Protein AF-A0A6C0ICI5-F1 (afdb_monomer)

pLDDT: mean 89.35, std 9.89, range [52.47, 98.38]

Solvent-accessible surface area (backbone atoms only — not comparable to full-atom values): 10434 Å² total; per-residue (Å²): 133,84,50,74,66,56,52,50,52,48,50,50,50,51,51,58,61,69,74,46,84,87,64,97,64,89,47,74,66,57,55,50,53,48,20,52,55,45,42,75,76,43,53,61,66,62,54,46,55,73,20,43,41,67,40,87,97,54,43,36,34,40,34,37,44,63,58,42,71,69,45,68,45,82,91,44,43,66,60,50,48,50,53,51,52,52,52,52,50,52,35,30,74,74,60,63,32,34,33,41,36,35,37,34,53,90,53,46,70,70,49,49,66,74,44,40,63,58,56,49,53,51,50,52,44,29,72,76,76,34,51,63,61,52,72,30,48,68,38,34,41,35,25,25,49,44,95,60,46,68,59,50,48,62,64,53,51,80,69,65,62,69,78,55,63,89,33,64,47,81,30,45,67,81,55,25,61,65,55,48,25,69,68,74,75,97

Structure (mmCIF, N/CA/C/O backbone):
data_AF-A0A6C0ICI5-F1
#
_entry.id   AF-A0A6C0ICI5-F1
#
loop_
_atom_site.group_PDB
_atom_site.id
_atom_site.type_symbol
_atom_site.label_atom_id
_atom_site.label_alt_id
_atom_site.label_comp_id
_atom_site.label_asym_id
_atom_site.label_entity_id
_atom_site.label_seq_id
_atom_site.pdbx_PDB_ins_code
_atom_site.Cartn_x
_atom_site.Cartn_y
_atom_site.Cartn_z
_atom_site.occupancy
_atom_site.B_iso_or_equiv
_atom_site.auth_seq_id
_atom_site.auth_comp_id
_atom_site.auth_asym_id
_atom_site.auth_atom_id
_atom_site.pdbx_PDB_model_num
ATOM 1 N N . MET A 1 1 ? 9.461 -12.452 6.774 1.00 53.53 1 MET A N 1
ATOM 2 C CA . MET A 1 1 ? 9.516 -13.726 6.028 1.00 53.53 1 MET A CA 1
ATOM 3 C C . MET A 1 1 ? 9.096 -13.440 4.602 1.00 53.53 1 MET A C 1
ATOM 5 O O . MET A 1 1 ? 8.298 -12.530 4.429 1.00 53.53 1 MET A O 1
ATOM 9 N N . ILE A 1 2 ? 9.672 -14.136 3.622 1.00 61.03 2 ILE A N 1
ATOM 10 C CA . ILE A 1 2 ? 9.255 -14.028 2.218 1.00 61.03 2 ILE A CA 1
ATOM 11 C C . ILE A 1 2 ? 8.047 -14.953 2.046 1.00 61.03 2 ILE A C 1
ATOM 13 O O . ILE A 1 2 ? 8.092 -16.093 2.505 1.00 61.03 2 ILE A O 1
ATOM 17 N N . THR A 1 3 ? 6.954 -14.465 1.465 1.00 78.75 3 THR A N 1
ATOM 18 C CA . THR A 1 3 ? 5.772 -15.302 1.200 1.00 78.75 3 THR A CA 1
ATOM 19 C C . THR A 1 3 ? 6.016 -16.230 -0.002 1.00 78.75 3 THR A C 1
ATOM 21 O O . THR A 1 3 ? 6.814 -15.885 -0.877 1.00 78.75 3 THR A O 1
ATOM 24 N N . PRO A 1 4 ? 5.309 -17.373 -0.127 1.00 85.25 4 PRO A N 1
ATOM 25 C CA . PRO A 1 4 ? 5.418 -18.234 -1.313 1.00 85.25 4 PRO A CA 1
ATOM 26 C C . PRO A 1 4 ? 5.199 -17.477 -2.633 1.00 85.25 4 PRO A C 1
ATOM 28 O O . PRO A 1 4 ? 5.885 -17.731 -3.622 1.00 85.25 4 PRO A O 1
ATOM 31 N N . LEU A 1 5 ? 4.296 -16.491 -2.626 1.00 88.56 5 LEU A N 1
ATOM 32 C CA . LEU A 1 5 ? 4.031 -15.629 -3.775 1.00 88.56 5 LEU A CA 1
ATOM 33 C C . LEU A 1 5 ? 5.214 -14.700 -4.091 1.00 88.56 5 LEU A C 1
ATOM 35 O O . LEU A 1 5 ? 5.576 -14.526 -5.252 1.00 88.56 5 LEU A O 1
ATOM 39 N N . GLU A 1 6 ? 5.855 -14.113 -3.079 1.00 86.00 6 GLU A N 1
ATOM 40 C CA . GLU A 1 6 ? 7.058 -13.300 -3.285 1.00 86.00 6 GLU A CA 1
ATOM 41 C C . GLU A 1 6 ? 8.234 -14.127 -3.829 1.00 86.00 6 GLU A C 1
ATOM 43 O O . GLU A 1 6 ? 9.010 -13.625 -4.651 1.00 86.00 6 GLU A O 1
ATOM 48 N N . GLU A 1 7 ? 8.370 -15.389 -3.411 1.00 88.69 7 GLU A N 1
ATOM 49 C CA . GLU A 1 7 ? 9.360 -16.315 -3.971 1.00 88.69 7 GLU A CA 1
ATOM 50 C C . GLU A 1 7 ? 9.071 -16.627 -5.442 1.00 88.69 7 GLU A C 1
ATOM 52 O O . GLU A 1 7 ? 9.985 -16.611 -6.270 1.00 88.69 7 GLU A O 1
ATOM 57 N N . GLU A 1 8 ? 7.808 -16.881 -5.784 1.00 93.19 8 GLU A N 1
ATOM 58 C CA . GLU A 1 8 ? 7.373 -17.143 -7.156 1.00 93.19 8 GLU A CA 1
ATOM 59 C C . GLU A 1 8 ? 7.635 -15.940 -8.070 1.00 93.19 8 GLU A C 1
ATOM 61 O O . GLU A 1 8 ? 8.287 -16.077 -9.108 1.00 93.19 8 GLU A O 1
ATOM 66 N N . ILE A 1 9 ? 7.244 -14.736 -7.641 1.00 92.38 9 ILE A N 1
ATOM 67 C CA . ILE A 1 9 ? 7.524 -13.494 -8.373 1.00 92.38 9 ILE A CA 1
ATOM 68 C C . ILE A 1 9 ? 9.033 -13.299 -8.555 1.00 92.38 9 ILE A C 1
ATOM 70 O O . ILE A 1 9 ? 9.491 -12.902 -9.627 1.00 92.38 9 ILE A O 1
ATOM 74 N N . THR A 1 10 ? 9.830 -13.600 -7.528 1.00 91.00 10 THR A N 1
ATOM 75 C CA . THR A 1 10 ? 11.292 -13.494 -7.612 1.00 91.00 10 THR A CA 1
ATOM 76 C C . THR A 1 10 ? 11.857 -14.443 -8.669 1.00 91.00 10 THR A C 1
ATOM 78 O O . THR A 1 10 ? 12.688 -14.018 -9.475 1.00 91.00 10 THR A O 1
ATOM 81 N N . LYS A 1 11 ? 11.374 -15.691 -8.733 1.00 92.69 11 LYS A N 1
ATOM 82 C CA . LYS A 1 11 ? 11.771 -16.664 -9.766 1.00 92.69 11 LYS A CA 1
ATOM 83 C C . LYS A 1 11 ? 11.411 -16.174 -11.170 1.00 92.69 11 LYS A C 1
ATOM 85 O O . LYS A 1 11 ? 12.283 -16.163 -12.035 1.00 92.69 11 LYS A O 1
ATOM 90 N N . ILE A 1 12 ? 10.187 -15.681 -11.371 1.00 93.00 12 ILE A N 1
ATOM 91 C CA . ILE A 1 12 ? 9.720 -15.140 -12.661 1.00 93.00 12 ILE A CA 1
ATOM 92 C C . ILE A 1 12 ? 10.583 -13.953 -13.111 1.00 93.00 12 ILE A C 1
ATOM 94 O O . ILE A 1 12 ? 10.962 -13.838 -14.277 1.00 93.00 12 ILE A O 1
ATOM 98 N N . LYS A 1 13 ? 10.951 -13.065 -12.183 1.00 90.50 13 LYS A N 1
ATOM 99 C CA . LYS A 1 13 ? 11.825 -11.924 -12.485 1.00 90.50 13 LYS A CA 1
ATOM 100 C C . LYS A 1 13 ? 13.227 -12.383 -12.878 1.00 90.50 13 LYS A C 1
ATOM 102 O O . LYS A 1 13 ? 13.790 -11.850 -13.830 1.00 90.50 13 LYS A O 1
ATOM 107 N N . ILE A 1 14 ? 13.792 -13.366 -12.174 1.00 90.44 14 ILE A N 1
ATOM 108 C CA . ILE A 1 14 ? 15.094 -13.955 -12.525 1.00 90.44 14 ILE A CA 1
ATOM 109 C C . ILE A 1 14 ? 15.040 -14.581 -13.925 1.00 90.44 14 ILE A C 1
ATOM 111 O O . ILE A 1 14 ? 15.949 -14.346 -14.721 1.00 90.44 14 ILE A O 1
ATOM 115 N N . GLU A 1 15 ? 13.974 -15.309 -14.257 1.00 91.75 15 GLU A N 1
ATOM 116 C CA . GLU A 1 15 ? 13.758 -15.864 -15.599 1.00 91.75 15 GLU A CA 1
ATOM 117 C C . GLU A 1 15 ? 13.777 -14.753 -16.663 1.00 91.75 15 GLU A C 1
ATOM 119 O O . GLU A 1 15 ? 14.579 -14.809 -17.594 1.00 91.75 15 GLU A O 1
ATOM 124 N N . PHE A 1 16 ? 13.006 -13.678 -16.463 1.00 90.81 16 PHE A N 1
ATOM 125 C CA . PHE A 1 16 ? 12.952 -12.542 -17.390 1.00 90.81 16 PHE A CA 1
ATOM 126 C C . PHE A 1 16 ? 14.320 -11.878 -17.622 1.00 90.81 16 PHE A C 1
ATOM 128 O O . PHE A 1 16 ? 14.695 -11.571 -18.756 1.00 90.81 16 PHE A O 1
ATOM 135 N N . TYR A 1 17 ? 15.086 -11.629 -16.554 1.00 86.00 17 TYR A N 1
ATOM 136 C CA . TYR A 1 17 ? 16.381 -10.954 -16.681 1.00 86.00 17 TYR A CA 1
ATOM 137 C C . TYR A 1 17 ? 17.485 -11.868 -17.224 1.00 86.00 17 TYR A C 1
ATOM 139 O O . TYR A 1 17 ? 18.417 -11.367 -17.853 1.00 86.00 17 TYR A O 1
ATOM 147 N N . THR A 1 18 ? 17.399 -13.185 -17.014 1.00 87.12 18 THR A N 1
ATOM 148 C CA . THR A 1 18 ? 18.378 -14.142 -17.557 1.00 87.12 18 THR A CA 1
ATOM 149 C C . THR A 1 18 ? 18.130 -14.459 -19.033 1.00 87.12 18 THR A C 1
ATOM 151 O O . THR A 1 18 ? 19.091 -14.717 -19.758 1.00 87.12 18 THR A O 1
ATOM 154 N N . SER A 1 19 ? 16.886 -14.358 -19.518 1.00 83.44 19 SER A N 1
ATOM 155 C CA . SER A 1 19 ? 16.540 -14.573 -20.930 1.00 83.44 19 SER A CA 1
ATOM 156 C C . SER A 1 19 ? 16.853 -13.383 -21.854 1.00 83.44 19 SER A C 1
ATOM 158 O O . SER A 1 19 ? 16.779 -13.515 -23.074 1.00 83.44 19 SER A O 1
ATOM 160 N N . GLN A 1 20 ? 17.199 -12.211 -21.308 1.00 77.38 20 GLN A N 1
ATOM 161 C CA . GLN A 1 20 ? 17.496 -10.991 -22.072 1.00 77.38 20 GLN A CA 1
ATOM 162 C C . GLN A 1 20 ? 19.021 -10.828 -22.274 1.00 77.38 20 GLN A C 1
ATOM 164 O O . GLN A 1 20 ? 19.758 -10.656 -21.299 1.00 77.38 20 GLN A O 1
ATOM 169 N N . PRO A 1 21 ? 19.549 -10.835 -23.516 1.00 57.31 21 PRO A N 1
ATOM 170 C CA . PRO A 1 21 ? 20.989 -10.759 -23.753 1.00 57.31 21 PRO A CA 1
ATOM 171 C C . PRO A 1 21 ? 21.581 -9.418 -23.277 1.00 57.31 21 PRO A C 1
ATOM 173 O O . PRO A 1 21 ? 21.264 -8.352 -23.802 1.00 57.31 21 PRO A O 1
ATOM 176 N N . LYS A 1 22 ? 22.462 -9.503 -22.268 1.00 56.22 22 LYS A N 1
ATOM 177 C CA . LYS A 1 22 ? 23.450 -8.504 -21.802 1.00 56.22 22 LYS A CA 1
ATOM 178 C C . LYS A 1 22 ? 23.065 -7.028 -22.021 1.00 56.22 22 LYS A C 1
ATOM 180 O O . LYS A 1 22 ? 23.688 -6.321 -22.812 1.00 56.22 22 LYS A O 1
ATOM 185 N N . LYS A 1 23 ? 22.132 -6.504 -21.225 1.00 55.97 23 LYS A N 1
ATOM 186 C CA . LYS A 1 23 ? 22.046 -5.057 -20.952 1.00 55.97 23 LYS A CA 1
ATOM 187 C C . LYS A 1 23 ? 22.275 -4.834 -19.459 1.00 55.97 23 LYS A C 1
ATOM 189 O O . LYS A 1 23 ? 21.351 -4.940 -18.667 1.00 55.97 23 LYS A O 1
ATOM 194 N N . MET A 1 24 ? 23.525 -4.535 -19.089 1.00 54.84 24 MET A N 1
ATOM 195 C CA . MET A 1 24 ? 23.985 -4.309 -17.703 1.00 54.84 24 MET A CA 1
ATOM 196 C C . MET A 1 24 ? 23.306 -3.122 -16.987 1.00 54.84 24 MET A C 1
ATOM 198 O O . MET A 1 24 ? 23.502 -2.935 -15.792 1.00 54.84 24 MET A O 1
ATOM 202 N N . PHE A 1 25 ? 22.479 -2.343 -17.688 1.00 59.44 25 PHE A N 1
ATOM 203 C CA . PHE A 1 25 ? 21.705 -1.245 -17.120 1.00 59.44 25 PHE A CA 1
ATOM 204 C C . PHE A 1 25 ? 20.216 -1.528 -17.293 1.00 59.44 25 PHE A C 1
ATOM 206 O O . PHE A 1 25 ? 19.720 -1.485 -18.419 1.00 59.44 25 PHE A O 1
ATOM 213 N N . ILE A 1 26 ? 19.515 -1.785 -16.182 1.00 62.94 26 ILE A N 1
ATOM 214 C CA . ILE A 1 26 ? 18.057 -1.944 -16.161 1.00 62.94 26 ILE A CA 1
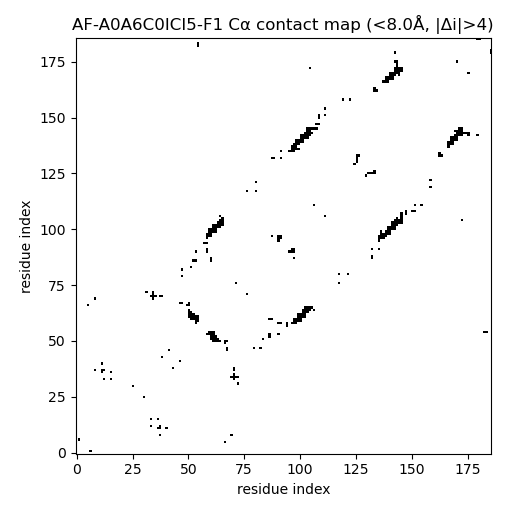ATOM 215 C C . ILE A 1 26 ? 17.423 -0.606 -16.558 1.00 62.94 26 ILE A C 1
ATOM 217 O O . ILE A 1 26 ? 17.317 0.319 -15.747 1.00 62.94 26 ILE A O 1
ATOM 221 N N . LYS A 1 27 ? 17.007 -0.493 -17.819 1.00 73.25 27 LYS A N 1
ATOM 222 C CA . LYS A 1 27 ? 16.289 0.674 -18.341 1.00 73.25 27 LYS A CA 1
ATOM 223 C C . LYS A 1 27 ? 14.860 0.693 -17.797 1.00 73.25 27 LYS A C 1
ATOM 225 O O . LYS A 1 27 ? 14.300 -0.351 -17.473 1.00 73.25 27 LYS A O 1
ATOM 230 N N . LYS A 1 28 ? 14.240 1.878 -17.739 1.00 73.75 28 LYS A N 1
ATOM 231 C CA . LYS A 1 28 ? 12.834 2.045 -17.321 1.00 73.75 28 LYS A CA 1
ATOM 232 C C . LYS A 1 28 ? 11.892 1.085 -18.070 1.00 73.75 28 LYS A C 1
ATOM 234 O O . LYS A 1 28 ? 11.121 0.393 -17.418 1.00 73.75 28 LYS A O 1
ATOM 239 N N . ALA A 1 29 ? 12.060 0.961 -19.388 1.00 78.88 29 ALA A N 1
ATOM 240 C CA . ALA A 1 29 ? 11.294 0.039 -20.231 1.00 78.88 29 ALA A CA 1
ATOM 241 C C . ALA A 1 29 ? 11.406 -1.431 -19.785 1.00 78.88 29 ALA A C 1
ATOM 243 O O . ALA A 1 29 ? 10.403 -2.122 -19.702 1.00 78.88 29 ALA A O 1
ATOM 244 N N . GLN A 1 30 ? 12.595 -1.894 -19.379 1.00 81.06 30 GLN A N 1
ATOM 245 C CA . GLN A 1 30 ? 12.777 -3.276 -18.911 1.00 81.06 30 GLN A CA 1
ATOM 246 C C . GLN A 1 30 ? 12.047 -3.549 -17.592 1.00 81.06 30 GLN A C 1
ATOM 248 O O . GLN A 1 30 ? 11.671 -4.684 -17.327 1.00 81.06 30 GLN A O 1
ATOM 253 N N . LYS A 1 31 ? 11.846 -2.526 -16.751 1.00 80.94 31 LYS A N 1
ATOM 254 C CA . LYS A 1 31 ? 11.049 -2.673 -15.525 1.00 80.94 31 LYS A CA 1
ATOM 255 C C . LYS A 1 31 ? 9.565 -2.807 -15.847 1.00 80.94 31 LYS A C 1
ATOM 257 O O . LYS A 1 31 ? 8.899 -3.608 -15.208 1.00 80.94 31 LYS A O 1
ATOM 262 N N . GLU A 1 32 ? 9.077 -2.042 -16.821 1.00 84.06 32 GLU A N 1
ATOM 263 C CA . GLU A 1 32 ? 7.696 -2.141 -17.304 1.00 84.06 32 GLU A CA 1
ATOM 264 C C . GLU A 1 32 ? 7.456 -3.501 -17.973 1.00 84.06 32 GLU A C 1
ATOM 266 O O . GLU A 1 32 ? 6.550 -4.216 -17.568 1.00 84.06 32 GLU A O 1
ATOM 271 N N . GLU A 1 33 ? 8.335 -3.932 -18.881 1.00 88.44 33 GLU A N 1
ATOM 272 C CA . GLU A 1 33 ? 8.275 -5.264 -19.503 1.00 88.44 33 GLU A CA 1
ATOM 273 C C . GLU A 1 33 ? 8.326 -6.400 -18.470 1.00 88.44 33 GLU A C 1
ATOM 275 O O . GLU A 1 33 ? 7.602 -7.384 -18.589 1.00 88.44 33 GLU A O 1
ATOM 280 N N . CYS A 1 34 ? 9.153 -6.265 -17.429 1.00 89.06 34 CYS A N 1
ATOM 281 C CA . CYS A 1 34 ? 9.232 -7.248 -16.352 1.00 89.06 34 CYS A CA 1
ATOM 282 C C . CYS A 1 34 ? 7.927 -7.319 -15.542 1.00 89.06 34 CYS A C 1
ATOM 284 O O . CYS A 1 34 ? 7.478 -8.414 -15.212 1.00 89.06 34 CYS A O 1
ATOM 286 N N . SER A 1 35 ? 7.302 -6.174 -15.250 1.00 88.31 35 SER A N 1
ATOM 287 C CA . SER A 1 35 ? 5.976 -6.118 -14.623 1.00 88.31 35 SER A CA 1
ATOM 288 C C . SER A 1 35 ? 4.922 -6.840 -15.464 1.00 88.31 35 SER A C 1
ATOM 290 O O . SER A 1 35 ? 4.182 -7.664 -14.932 1.00 88.31 35 SER A O 1
ATOM 292 N N . GLU A 1 36 ? 4.894 -6.584 -16.776 1.00 90.62 36 GLU A N 1
ATOM 293 C CA . GLU A 1 36 ? 3.988 -7.277 -17.701 1.00 90.62 36 GLU A CA 1
ATOM 294 C C . GLU A 1 36 ? 4.244 -8.787 -17.715 1.00 90.62 36 GLU A C 1
ATOM 296 O O . GLU A 1 36 ? 3.311 -9.585 -17.647 1.00 90.62 36 GLU A O 1
ATOM 301 N N . TYR A 1 37 ? 5.515 -9.194 -17.727 1.00 92.19 37 TYR A N 1
ATOM 302 C CA . TYR A 1 37 ? 5.902 -10.601 -17.699 1.00 92.19 37 TYR A CA 1
ATOM 303 C C . TYR A 1 37 ? 5.441 -11.313 -16.417 1.00 92.19 37 TYR A C 1
ATOM 305 O O . TYR A 1 37 ? 4.968 -12.446 -16.477 1.00 92.19 37 TYR A O 1
ATOM 313 N N . VAL A 1 38 ? 5.515 -10.642 -15.260 1.00 93.69 38 VAL A N 1
ATOM 314 C CA . VAL A 1 38 ? 4.972 -11.169 -13.996 1.00 93.69 38 VAL A CA 1
ATOM 315 C C . VAL A 1 38 ? 3.456 -11.338 -14.080 1.00 93.69 38 VAL A C 1
ATOM 317 O O . VAL A 1 38 ? 2.950 -12.400 -13.729 1.00 93.69 38 VAL A O 1
ATOM 320 N N . ILE A 1 39 ? 2.735 -10.336 -14.588 1.00 92.25 39 ILE A N 1
ATOM 321 C CA . ILE A 1 39 ? 1.263 -10.348 -14.650 1.00 92.25 39 ILE A CA 1
ATOM 322 C C . ILE A 1 39 ? 0.723 -11.372 -15.664 1.00 92.25 39 ILE A C 1
ATOM 324 O O . ILE A 1 39 ? -0.368 -11.913 -15.493 1.00 92.25 39 ILE A O 1
ATOM 328 N N . GLN A 1 40 ? 1.498 -11.704 -16.699 1.00 91.75 40 GLN A N 1
ATOM 329 C CA . GLN A 1 40 ? 1.175 -12.797 -17.624 1.00 91.75 40 GLN A CA 1
ATOM 330 C C . GLN A 1 40 ? 1.282 -14.187 -16.979 1.00 91.75 40 GLN A C 1
ATOM 332 O O . GLN A 1 40 ? 0.659 -15.133 -17.459 1.00 91.75 40 GLN A O 1
ATOM 337 N N . LYS A 1 41 ? 2.091 -14.330 -15.924 1.00 94.94 41 LYS A N 1
ATOM 338 C CA . LYS A 1 41 ? 2.321 -15.600 -15.219 1.00 94.94 41 LYS A CA 1
ATOM 339 C C . LYS A 1 41 ? 1.442 -15.739 -13.979 1.00 94.94 41 LYS A C 1
ATOM 341 O O . LYS A 1 41 ? 0.975 -16.835 -13.692 1.00 94.94 41 LYS A O 1
ATOM 346 N N . ILE A 1 42 ? 1.202 -14.634 -13.278 1.00 94.94 42 ILE A N 1
ATOM 347 C CA . ILE A 1 42 ? 0.360 -14.558 -12.086 1.00 94.94 42 ILE A CA 1
ATOM 348 C C . ILE A 1 42 ? -0.692 -13.488 -12.341 1.00 94.94 42 ILE A C 1
ATOM 350 O O . ILE A 1 42 ? -0.350 -12.331 -12.577 1.00 94.94 42 ILE A O 1
ATOM 354 N N . SER A 1 43 ? -1.971 -13.861 -12.274 1.00 93.81 43 SER A N 1
ATOM 355 C CA . SER A 1 43 ? -3.052 -12.918 -12.565 1.00 93.81 43 SER A CA 1
ATOM 356 C C . SER A 1 43 ? -2.957 -11.659 -11.693 1.00 93.81 43 SER A C 1
ATOM 358 O O . SER A 1 43 ? -2.653 -11.725 -10.498 1.00 93.81 43 SER A O 1
ATOM 360 N N . LEU A 1 44 ? -3.260 -10.499 -12.284 1.00 94.69 44 LEU A N 1
ATOM 361 C CA . LEU A 1 44 ? -3.270 -9.230 -11.555 1.00 94.69 44 LEU A CA 1
ATOM 362 C C . LEU A 1 44 ? -4.192 -9.289 -10.331 1.00 94.69 44 LEU A C 1
ATOM 364 O O . LEU A 1 44 ? -3.850 -8.748 -9.288 1.00 94.69 44 LEU A O 1
ATOM 368 N N . GLU A 1 45 ? -5.335 -9.965 -10.437 1.00 95.00 45 GLU A N 1
ATOM 369 C CA . GLU A 1 45 ? -6.281 -10.107 -9.331 1.00 95.00 45 GLU A CA 1
ATOM 370 C C . GLU A 1 45 ? -5.680 -10.872 -8.148 1.00 95.00 45 GLU A C 1
ATOM 372 O O . GLU A 1 45 ? -5.751 -10.391 -7.019 1.00 95.00 45 GLU A O 1
ATOM 377 N N . GLN A 1 46 ? -4.988 -11.986 -8.402 1.00 94.94 46 GLN A N 1
ATOM 378 C CA . GLN A 1 46 ? -4.260 -12.707 -7.358 1.00 94.94 46 GLN A CA 1
ATOM 379 C C . GLN A 1 46 ? -3.192 -11.815 -6.709 1.00 94.94 46 GLN A C 1
ATOM 381 O O . GLN A 1 46 ? -3.076 -11.784 -5.485 1.00 94.94 46 GLN A O 1
ATOM 386 N N . LEU A 1 47 ? -2.436 -11.049 -7.500 1.00 96.38 47 LEU A N 1
ATOM 387 C CA . LEU A 1 47 ? -1.422 -10.128 -6.976 1.00 96.38 47 LEU A CA 1
ATOM 388 C C . LEU A 1 47 ? -2.045 -9.032 -6.098 1.00 96.38 47 LEU A C 1
ATOM 390 O O . LEU A 1 47 ? -1.541 -8.758 -5.008 1.00 96.38 47 LEU A O 1
ATOM 394 N N . LEU A 1 48 ? -3.158 -8.437 -6.536 1.00 96.69 48 LEU A N 1
ATOM 395 C CA . LEU A 1 48 ? -3.888 -7.407 -5.794 1.00 96.69 48 LEU A CA 1
ATOM 396 C C . LEU A 1 48 ? -4.458 -7.948 -4.478 1.00 96.69 48 LEU A C 1
ATOM 398 O O . LEU A 1 48 ? -4.241 -7.331 -3.438 1.00 96.69 48 LEU A O 1
ATOM 402 N N . GLN A 1 49 ? -5.105 -9.116 -4.507 1.00 95.44 49 GLN A N 1
ATOM 403 C CA . GLN A 1 49 ? -5.689 -9.759 -3.325 1.00 95.44 49 GLN A CA 1
ATOM 404 C C . GLN A 1 49 ? -4.639 -10.161 -2.282 1.00 95.44 49 GLN A C 1
ATOM 406 O O . GLN A 1 49 ? -4.933 -10.163 -1.095 1.00 95.44 49 GLN A O 1
ATOM 411 N N . ASN A 1 50 ? -3.407 -10.472 -2.694 1.00 94.81 50 ASN A N 1
ATOM 412 C CA . ASN A 1 50 ? -2.318 -10.758 -1.754 1.00 94.81 50 ASN A CA 1
ATOM 413 C C . ASN A 1 50 ? -1.593 -9.489 -1.281 1.00 94.81 50 ASN A C 1
ATOM 415 O O . ASN A 1 50 ? -0.987 -9.484 -0.213 1.00 94.81 50 ASN A O 1
ATOM 419 N N . THR A 1 51 ? -1.653 -8.407 -2.059 1.00 96.12 51 THR A N 1
ATOM 420 C CA . THR A 1 51 ? -1.019 -7.125 -1.719 1.00 96.12 51 THR A CA 1
ATOM 421 C C . THR A 1 51 ? -1.871 -6.299 -0.772 1.00 96.12 51 THR A C 1
ATOM 423 O O . THR A 1 51 ? -1.327 -5.620 0.094 1.00 96.12 51 THR A O 1
ATOM 426 N N . MET A 1 52 ? -3.191 -6.320 -0.950 1.00 97.31 52 MET A N 1
ATOM 427 C CA . MET A 1 52 ? -4.132 -5.589 -0.117 1.00 97.31 52 MET A CA 1
ATOM 428 C C . MET A 1 52 ? -5.362 -6.440 0.179 1.00 97.31 52 MET A C 1
ATOM 430 O O . MET A 1 52 ? -6.101 -6.800 -0.741 1.00 97.31 52 MET A O 1
ATOM 434 N N . TYR A 1 53 ? -5.600 -6.713 1.460 1.00 96.88 53 TYR A N 1
ATOM 435 C CA . TYR A 1 53 ? -6.691 -7.571 1.919 1.00 96.88 53 TYR A CA 1
ATOM 436 C C . TYR A 1 53 ? -7.194 -7.182 3.307 1.00 96.88 53 TYR A C 1
ATOM 438 O O . TYR A 1 53 ? -6.542 -6.447 4.048 1.00 96.88 53 TYR A O 1
ATOM 446 N N . VAL A 1 54 ? -8.373 -7.695 3.650 1.00 97.75 54 VAL A N 1
ATOM 447 C CA . VAL A 1 54 ? -8.993 -7.526 4.966 1.00 97.75 54 VAL A CA 1
ATOM 448 C C . VAL A 1 54 ? -8.501 -8.635 5.896 1.00 97.75 54 VAL A C 1
ATOM 450 O O . VAL A 1 54 ? -8.533 -9.811 5.526 1.00 97.75 54 VAL A O 1
ATOM 453 N N . ILE A 1 55 ? -8.048 -8.281 7.098 1.00 96.75 55 ILE A N 1
ATOM 454 C CA . ILE A 1 55 ? -7.738 -9.262 8.139 1.00 96.75 55 ILE A CA 1
ATOM 455 C C . ILE A 1 55 ? -9.047 -9.909 8.594 1.00 96.75 55 ILE A C 1
ATOM 457 O O . ILE A 1 55 ? -10.056 -9.247 8.827 1.00 96.75 55 ILE A O 1
ATOM 461 N N . LYS A 1 56 ? -9.046 -11.238 8.686 1.00 94.44 56 LYS A N 1
ATOM 462 C CA . LYS A 1 56 ? -10.263 -12.011 8.929 1.00 94.44 56 LYS A CA 1
ATOM 463 C C . LYS A 1 56 ? -10.961 -11.577 10.225 1.00 94.44 56 LYS A C 1
ATOM 465 O O . LYS A 1 56 ? -10.342 -11.581 11.285 1.00 94.44 56 LYS A O 1
ATOM 470 N N . ASN A 1 57 ? -12.272 -11.333 10.135 1.00 94.56 57 ASN A N 1
ATOM 471 C CA . ASN A 1 57 ? -13.150 -10.940 11.245 1.00 94.56 57 ASN A CA 1
ATOM 472 C C . ASN A 1 57 ? -12.758 -9.616 11.924 1.00 94.56 57 ASN A C 1
ATOM 474 O O . ASN A 1 57 ? -13.023 -9.435 13.114 1.00 94.56 57 ASN A O 1
ATOM 478 N N . THR A 1 58 ? -12.111 -8.705 11.202 1.00 97.06 58 THR A N 1
ATOM 479 C CA . THR A 1 58 ? -11.815 -7.362 11.699 1.00 97.06 58 THR A CA 1
ATOM 480 C C . THR A 1 58 ? -12.128 -6.319 10.635 1.00 97.06 58 THR A C 1
ATOM 482 O O . THR A 1 58 ? -12.353 -6.630 9.467 1.00 97.06 58 THR A O 1
ATOM 485 N N . ASN A 1 59 ? -12.088 -5.054 11.037 1.00 97.94 59 ASN A N 1
ATOM 486 C CA . ASN A 1 59 ? -12.148 -3.916 10.131 1.00 97.94 59 ASN A CA 1
ATOM 487 C C . ASN A 1 59 ? -10.755 -3.475 9.632 1.00 97.94 59 ASN A C 1
ATOM 489 O O . ASN A 1 59 ? -10.571 -2.327 9.218 1.00 97.94 59 ASN A O 1
ATOM 493 N N . TYR A 1 60 ? -9.753 -4.355 9.718 1.00 98.31 60 TYR A N 1
ATOM 494 C CA . TYR A 1 60 ? -8.367 -4.023 9.403 1.00 98.31 60 TYR A CA 1
ATOM 495 C C . TYR A 1 60 ? -8.062 -4.361 7.957 1.00 98.31 60 TYR A C 1
ATOM 497 O O . TYR A 1 60 ? -8.238 -5.492 7.512 1.00 98.31 60 TYR A O 1
ATOM 505 N N . ILE A 1 61 ? -7.540 -3.383 7.233 1.00 98.38 61 ILE A N 1
ATOM 506 C CA . ILE A 1 61 ? -7.072 -3.544 5.866 1.00 98.38 61 ILE A CA 1
ATOM 507 C C . ILE A 1 61 ? -5.553 -3.519 5.886 1.00 98.38 61 ILE A C 1
ATOM 509 O O . ILE A 1 61 ? -4.945 -2.515 6.258 1.00 98.38 61 ILE A O 1
ATOM 513 N N . PHE A 1 62 ? -4.935 -4.614 5.462 1.00 98.12 62 PHE A N 1
ATOM 514 C CA . PHE A 1 62 ? -3.490 -4.727 5.339 1.00 98.12 62 PHE A CA 1
ATOM 515 C C . PHE A 1 62 ? -3.031 -4.379 3.923 1.00 98.12 62 PHE A C 1
ATOM 517 O O . PHE A 1 62 ? -3.691 -4.753 2.958 1.00 98.12 62 PHE A O 1
ATOM 524 N N . ILE A 1 63 ? -1.904 -3.674 3.801 1.00 97.56 63 ILE A N 1
ATOM 525 C CA . ILE A 1 63 ? -1.238 -3.340 2.538 1.00 97.56 63 ILE A CA 1
ATOM 526 C C . ILE A 1 63 ? 0.245 -3.702 2.643 1.00 97.56 63 ILE A C 1
ATOM 528 O O . ILE A 1 63 ? 0.972 -3.159 3.481 1.00 97.56 63 ILE A O 1
ATOM 532 N N . ASP A 1 64 ? 0.715 -4.556 1.737 1.00 96.25 64 ASP A N 1
ATOM 533 C CA . ASP A 1 64 ? 2.097 -5.022 1.685 1.00 96.25 64 ASP A CA 1
ATOM 534 C C . ASP A 1 64 ? 2.902 -4.329 0.575 1.00 96.25 64 ASP A C 1
ATOM 536 O O . ASP A 1 64 ? 2.909 -4.746 -0.587 1.00 96.25 64 ASP A O 1
ATOM 540 N N . TYR A 1 65 ? 3.611 -3.246 0.918 1.00 95.62 65 TYR A N 1
ATOM 541 C CA . TYR A 1 65 ? 4.453 -2.540 -0.053 1.00 95.62 65 TYR A CA 1
ATOM 542 C C . TYR A 1 65 ? 5.557 -3.422 -0.680 1.00 95.62 65 TYR A C 1
ATOM 544 O O . TYR A 1 65 ? 5.786 -3.297 -1.890 1.00 95.62 65 TYR A O 1
ATOM 552 N N . PRO A 1 66 ? 6.265 -4.293 0.075 1.00 94.31 66 PRO A N 1
ATOM 553 C CA . PRO A 1 66 ? 7.198 -5.273 -0.480 1.00 94.31 66 PRO A CA 1
ATOM 554 C C . PRO A 1 66 ? 6.669 -6.060 -1.674 1.00 94.31 66 PRO A C 1
ATOM 556 O O . PRO A 1 66 ? 7.385 -6.150 -2.676 1.00 94.31 66 PRO A O 1
ATOM 559 N N . LEU A 1 67 ? 5.430 -6.549 -1.594 1.00 94.38 67 LEU A N 1
ATOM 560 C CA . LEU A 1 67 ? 4.766 -7.248 -2.684 1.00 94.38 67 LEU A CA 1
ATOM 561 C C . LEU A 1 67 ? 4.320 -6.276 -3.785 1.00 94.38 67 LEU A C 1
ATOM 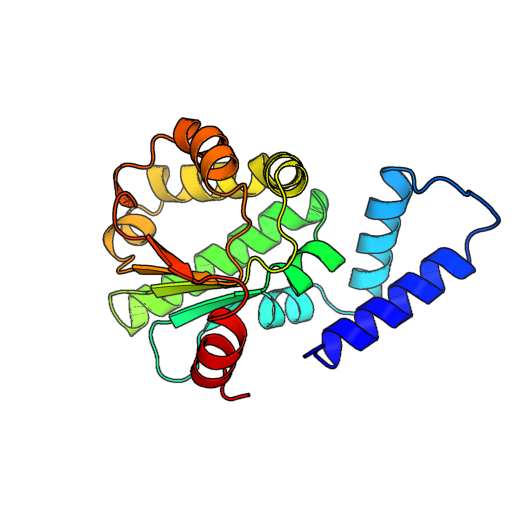563 O O . LEU A 1 67 ? 4.683 -6.464 -4.948 1.00 94.38 67 LEU A O 1
ATOM 567 N N . PHE A 1 68 ? 3.643 -5.181 -3.420 1.00 95.00 68 PHE A N 1
ATOM 568 C CA . PHE A 1 68 ? 3.164 -4.143 -4.346 1.00 95.00 68 PHE A CA 1
ATOM 569 C C . PHE A 1 68 ? 4.242 -3.693 -5.342 1.00 95.00 68 PHE A C 1
ATOM 571 O O . PHE A 1 68 ? 4.049 -3.710 -6.560 1.00 95.00 68 PHE A O 1
ATOM 578 N N . LYS A 1 69 ? 5.429 -3.324 -4.838 1.00 92.19 69 LYS A N 1
ATOM 579 C CA . LYS A 1 69 ? 6.515 -2.776 -5.669 1.00 92.19 69 LYS A CA 1
ATOM 580 C C . LYS A 1 69 ? 7.089 -3.779 -6.673 1.00 92.19 69 LYS A C 1
ATOM 582 O O . LYS A 1 69 ? 7.891 -3.374 -7.519 1.00 92.19 69 LYS A O 1
ATOM 587 N N . GLN A 1 70 ? 6.794 -5.074 -6.523 1.00 91.44 70 GLN A N 1
ATOM 588 C CA . GLN A 1 70 ? 7.388 -6.124 -7.344 1.00 91.44 70 GLN A CA 1
ATOM 589 C C . GLN A 1 70 ? 6.790 -6.185 -8.745 1.00 91.44 70 GLN A C 1
ATOM 591 O O . GLN A 1 70 ? 7.521 -6.558 -9.662 1.00 91.44 70 GLN A O 1
ATOM 596 N N . TYR A 1 71 ? 5.511 -5.829 -8.887 1.00 91.94 71 TYR A N 1
ATOM 597 C CA . TYR A 1 71 ? 4.750 -6.014 -10.121 1.00 91.94 71 TYR A CA 1
ATOM 598 C C . TYR A 1 71 ? 4.042 -4.740 -10.591 1.00 91.94 71 TYR A C 1
ATOM 600 O O . TYR A 1 71 ? 3.830 -4.584 -11.790 1.00 91.94 71 TYR A O 1
ATOM 608 N N . ILE A 1 72 ? 3.710 -3.798 -9.700 1.00 91.88 72 ILE A N 1
ATOM 609 C CA . ILE A 1 72 ? 2.909 -2.639 -10.098 1.00 91.88 72 ILE A CA 1
ATOM 610 C C . ILE A 1 72 ? 3.668 -1.695 -11.053 1.00 91.88 72 ILE A C 1
ATOM 612 O O . ILE A 1 72 ? 4.821 -1.299 -10.821 1.00 91.88 72 ILE A O 1
ATOM 616 N N . SER A 1 73 ? 2.985 -1.297 -12.123 1.00 90.00 73 SER A N 1
ATOM 617 C CA . SER A 1 73 ? 3.417 -0.297 -13.104 1.00 90.00 73 SER A CA 1
ATOM 618 C C . SER A 1 73 ? 2.299 0.728 -13.321 1.00 90.00 73 SER A C 1
ATOM 620 O O . SER A 1 73 ? 1.172 0.521 -12.869 1.00 90.00 73 SER A O 1
ATOM 622 N N . VAL A 1 74 ? 2.604 1.829 -14.017 1.00 88.69 74 VAL A N 1
ATOM 623 C CA . VAL A 1 74 ? 1.632 2.903 -14.300 1.00 88.69 74 VAL A CA 1
ATOM 624 C C . VAL A 1 74 ? 0.377 2.361 -14.992 1.00 88.69 74 VAL A C 1
ATOM 626 O O . VAL A 1 74 ? -0.722 2.786 -14.657 1.00 88.69 74 VAL A O 1
ATOM 629 N N . THR A 1 75 ? 0.528 1.361 -15.869 1.00 90.12 75 THR A N 1
ATOM 630 C CA . THR A 1 75 ? -0.568 0.652 -16.553 1.00 90.12 75 THR A CA 1
ATOM 631 C C . THR A 1 75 ? -1.628 0.104 -15.591 1.00 90.12 75 THR A C 1
ATOM 633 O O . THR A 1 75 ? -2.799 0.005 -15.944 1.00 90.12 75 THR A O 1
ATOM 636 N N . TYR A 1 76 ? -1.231 -0.248 -14.366 1.00 92.50 76 TYR A N 1
ATOM 637 C CA . TYR A 1 76 ? -2.071 -0.956 -13.400 1.00 92.50 76 TYR A CA 1
ATOM 638 C C . TYR A 1 76 ? -2.499 -0.104 -12.203 1.00 92.50 76 TYR A C 1
ATOM 640 O O . TYR A 1 76 ? -3.159 -0.619 -11.298 1.00 92.50 76 TYR A O 1
ATOM 648 N N . TYR A 1 77 ? -2.157 1.188 -12.181 1.00 93.94 77 TYR A N 1
ATOM 649 C CA . TYR A 1 77 ? -2.514 2.079 -11.073 1.00 93.94 77 TYR A CA 1
ATOM 650 C C . TYR A 1 77 ? -4.031 2.180 -10.887 1.00 93.94 77 TYR A C 1
ATOM 652 O O . TYR A 1 77 ? -4.506 1.990 -9.769 1.00 93.94 77 TYR A O 1
ATOM 660 N N . ASP A 1 78 ? -4.796 2.359 -11.966 1.00 94.62 78 ASP A N 1
ATOM 661 C CA . ASP A 1 78 ? -6.260 2.462 -11.889 1.00 94.62 78 ASP A CA 1
ATOM 662 C C . ASP A 1 78 ? -6.897 1.186 -11.334 1.00 94.62 78 ASP A C 1
ATOM 664 O O . ASP A 1 78 ? -7.803 1.239 -10.504 1.00 94.62 78 ASP A O 1
ATOM 668 N N . LYS A 1 79 ? -6.383 0.016 -11.734 1.00 95.75 79 LYS A N 1
ATOM 669 C CA . LYS A 1 79 ? -6.852 -1.280 -11.224 1.00 95.75 79 LYS A CA 1
ATOM 670 C C . LYS A 1 79 ? -6.562 -1.447 -9.737 1.00 95.75 79 LYS A C 1
ATOM 672 O O . LYS A 1 79 ? -7.414 -1.947 -9.007 1.00 95.75 79 LYS A O 1
ATOM 677 N N . PHE A 1 80 ? -5.397 -0.995 -9.279 1.00 96.56 80 PHE A N 1
ATOM 678 C CA . PHE A 1 80 ? -5.071 -1.000 -7.857 1.00 96.56 80 PHE A CA 1
ATOM 679 C C . PHE A 1 80 ? -5.956 -0.033 -7.062 1.00 96.56 80 PHE A C 1
ATOM 681 O O . PHE A 1 80 ? -6.482 -0.419 -6.022 1.00 96.56 80 PHE A O 1
ATOM 688 N N . ILE A 1 81 ? -6.185 1.186 -7.561 1.00 95.75 81 ILE A N 1
ATOM 689 C CA . ILE A 1 81 ? -7.083 2.163 -6.923 1.00 95.75 81 ILE A CA 1
ATOM 690 C C . ILE A 1 81 ? -8.511 1.616 -6.856 1.00 95.75 81 ILE A C 1
ATOM 692 O O . ILE A 1 81 ? -9.158 1.725 -5.816 1.00 95.75 81 ILE A O 1
ATOM 696 N N . GLN A 1 82 ? -8.998 0.976 -7.921 1.00 95.88 82 GLN A N 1
ATOM 697 C CA . GLN A 1 82 ? -10.317 0.344 -7.940 1.00 95.88 82 GLN A CA 1
ATOM 698 C C . GLN A 1 82 ? -10.425 -0.762 -6.877 1.00 95.88 82 GLN A C 1
ATOM 700 O O . GLN A 1 82 ? -11.379 -0.765 -6.098 1.00 95.88 82 GLN A O 1
ATOM 705 N N . HIS A 1 83 ? -9.437 -1.663 -6.804 1.00 97.19 83 HIS A N 1
ATOM 706 C CA . HIS A 1 83 ? -9.374 -2.714 -5.777 1.00 97.19 83 HIS A CA 1
ATOM 707 C C . HIS A 1 83 ? -9.353 -2.128 -4.363 1.00 97.19 83 HIS A C 1
ATOM 709 O O . HIS A 1 83 ? -10.123 -2.550 -3.499 1.00 97.19 83 HIS A O 1
ATOM 715 N N . MET A 1 84 ? -8.525 -1.105 -4.143 1.00 96.38 84 MET A N 1
ATOM 716 C CA . MET A 1 84 ? -8.410 -0.410 -2.865 1.00 96.38 84 MET A CA 1
ATOM 717 C C . MET A 1 84 ? -9.736 0.221 -2.440 1.00 96.38 84 MET A C 1
ATOM 719 O O . MET A 1 84 ? -10.194 0.014 -1.318 1.00 96.38 84 MET A O 1
ATOM 723 N N . SER A 1 85 ? -10.387 0.931 -3.357 1.00 95.81 85 SER A N 1
ATOM 724 C CA . SER A 1 85 ? -11.658 1.616 -3.113 1.00 95.81 85 SER A CA 1
ATOM 725 C C . SER A 1 85 ? -12.785 0.639 -2.809 1.00 95.81 85 SER A C 1
ATOM 727 O O . SER A 1 85 ? -13.565 0.862 -1.885 1.00 95.81 85 SER A O 1
ATOM 729 N N . GLN A 1 86 ? -12.865 -0.459 -3.563 1.00 96.56 86 GLN A N 1
ATOM 730 C CA . GLN A 1 86 ? -13.868 -1.491 -3.325 1.00 96.56 86 GLN A CA 1
ATOM 731 C C . GLN A 1 86 ? -13.643 -2.174 -1.974 1.00 96.56 86 GLN A C 1
ATOM 733 O O . GLN A 1 86 ? -14.597 -2.372 -1.226 1.00 96.56 86 GLN A O 1
ATOM 738 N N . THR A 1 87 ? -12.388 -2.483 -1.638 1.00 97.69 87 THR A N 1
ATOM 739 C CA . THR A 1 87 ? -12.028 -3.113 -0.362 1.00 97.69 87 THR A CA 1
ATOM 740 C C . THR A 1 87 ? -12.408 -2.218 0.817 1.00 97.69 87 THR A C 1
ATOM 742 O O . THR A 1 87 ? -13.106 -2.667 1.722 1.00 97.69 87 THR A O 1
ATOM 745 N N . ILE A 1 88 ? -12.024 -0.938 0.781 1.00 97.31 88 ILE A N 1
ATOM 746 C CA . ILE A 1 88 ? -12.354 0.028 1.840 1.00 97.31 88 ILE A CA 1
ATOM 747 C C . ILE A 1 88 ? -13.867 0.195 1.971 1.00 97.31 88 ILE A C 1
ATOM 749 O O . ILE A 1 88 ? -14.395 0.120 3.078 1.00 97.31 88 ILE A O 1
ATOM 753 N N . ARG A 1 89 ? -14.583 0.361 0.851 1.00 96.62 89 ARG A N 1
ATOM 754 C CA . ARG A 1 89 ? -16.045 0.482 0.864 1.00 96.62 89 ARG A CA 1
ATOM 755 C C . ARG A 1 89 ? -16.701 -0.734 1.507 1.00 96.62 89 ARG A C 1
ATOM 757 O O . ARG A 1 89 ? -17.579 -0.560 2.341 1.00 96.62 89 ARG A O 1
ATOM 764 N N . ASN A 1 90 ? -16.276 -1.943 1.145 1.00 97.19 90 ASN A N 1
ATOM 765 C CA . ASN A 1 90 ? -16.839 -3.169 1.706 1.00 97.19 90 ASN A CA 1
ATOM 766 C C . ASN A 1 90 ? -16.649 -3.225 3.228 1.00 97.19 90 ASN A C 1
ATOM 768 O O . ASN A 1 90 ? -17.612 -3.482 3.943 1.00 97.19 90 ASN A O 1
ATOM 772 N N . VAL A 1 91 ? -15.450 -2.900 3.723 1.00 98.12 91 VAL A N 1
ATOM 773 C CA . VAL A 1 91 ? -15.175 -2.877 5.168 1.00 98.12 91 VAL A CA 1
ATOM 774 C C . VAL A 1 91 ? -16.001 -1.808 5.880 1.00 98.12 91 VAL A C 1
ATOM 776 O O . VAL A 1 91 ? -16.578 -2.091 6.924 1.00 98.12 91 VAL A O 1
ATOM 779 N N . ILE A 1 92 ? -16.131 -0.605 5.314 1.00 97.31 92 ILE A N 1
ATOM 780 C CA . ILE A 1 92 ? -16.983 0.447 5.892 1.00 97.31 92 ILE A CA 1
ATOM 781 C C . ILE A 1 92 ? -18.448 0.001 5.943 1.00 97.31 92 ILE A C 1
ATOM 783 O O . ILE A 1 92 ? -19.118 0.223 6.947 1.00 97.31 92 ILE A O 1
ATOM 787 N N . MET A 1 93 ? -18.958 -0.632 4.886 1.00 96.94 93 MET A N 1
ATOM 788 C CA . MET A 1 93 ? -20.344 -1.108 4.850 1.00 96.94 93 MET A CA 1
ATOM 789 C C . MET A 1 93 ? -20.608 -2.222 5.871 1.00 96.94 93 MET A C 1
ATOM 791 O O . MET A 1 93 ? -21.722 -2.316 6.380 1.00 96.94 93 MET A O 1
ATOM 795 N N . GLU A 1 94 ? -19.608 -3.052 6.168 1.00 97.81 94 GLU A N 1
ATOM 796 C CA . GLU A 1 94 ? -19.726 -4.171 7.107 1.00 97.81 94 GLU A CA 1
ATOM 797 C C . GLU A 1 94 ? -19.495 -3.754 8.570 1.00 97.81 94 GLU A C 1
ATOM 799 O O . GLU A 1 94 ? -20.264 -4.140 9.448 1.00 97.81 94 GLU A O 1
ATOM 804 N N . TYR A 1 95 ? -18.471 -2.937 8.839 1.00 98.00 95 TYR A N 1
ATOM 805 C CA . TYR A 1 95 ? -18.006 -2.608 10.195 1.00 98.00 95 TYR A CA 1
ATOM 806 C C . TYR A 1 95 ? -18.247 -1.147 10.609 1.00 98.00 95 TYR A C 1
ATOM 808 O O . TYR A 1 95 ? -18.009 -0.781 11.759 1.00 98.00 95 TYR A O 1
ATOM 816 N N . GLY A 1 96 ? -18.693 -0.283 9.694 1.00 97.25 96 GLY A N 1
ATOM 817 C CA . GLY A 1 96 ? -18.917 1.151 9.916 1.00 97.25 96 GLY A CA 1
ATOM 818 C C . GLY A 1 96 ? -17.645 2.003 9.868 1.00 97.25 96 GLY A C 1
ATOM 819 O O . GLY A 1 96 ? -17.682 3.124 9.362 1.00 97.25 96 GLY A O 1
ATOM 820 N N . THR A 1 97 ? -16.518 1.469 10.339 1.00 96.81 97 THR A N 1
ATOM 821 C CA . THR A 1 97 ? -15.192 2.105 10.306 1.00 96.81 97 THR A CA 1
ATOM 822 C C . THR A 1 97 ? -14.127 1.140 9.809 1.00 96.81 97 THR A C 1
ATOM 824 O O . THR A 1 97 ? -14.386 -0.052 9.670 1.00 96.81 97 THR A O 1
ATOM 827 N N . TYR A 1 98 ? -12.915 1.635 9.557 1.00 97.62 98 TYR A N 1
ATOM 828 C CA . TYR A 1 98 ? -11.780 0.789 9.190 1.00 97.62 98 TYR A CA 1
ATOM 829 C C . TYR A 1 98 ? -10.445 1.322 9.715 1.00 97.62 98 TYR A C 1
ATOM 831 O O . TYR A 1 98 ? -10.282 2.519 9.972 1.00 97.62 98 TYR A O 1
ATOM 839 N N . GLU A 1 99 ? -9.469 0.424 9.824 1.00 97.62 99 GLU A N 1
ATOM 840 C CA . GLU A 1 99 ? -8.072 0.754 10.107 1.00 97.62 99 GLU A CA 1
ATOM 841 C C . GLU A 1 99 ? -7.182 0.278 8.962 1.00 97.62 99 GLU A C 1
ATOM 843 O O . GLU A 1 99 ? -7.397 -0.787 8.381 1.00 97.62 99 GLU A O 1
ATOM 848 N N . MET A 1 100 ? -6.172 1.075 8.614 1.00 97.38 100 MET A N 1
ATOM 849 C CA . MET A 1 100 ? -5.180 0.690 7.612 1.00 97.38 100 MET A CA 1
ATOM 850 C C . MET A 1 100 ? -3.891 0.244 8.277 1.00 97.38 100 MET A C 1
ATOM 852 O O . MET A 1 100 ? -3.347 0.954 9.113 1.00 97.38 100 MET A O 1
ATOM 856 N N . HIS A 1 101 ? -3.342 -0.872 7.823 1.00 97.88 101 HIS A N 1
ATOM 857 C CA . HIS A 1 101 ? -2.078 -1.432 8.275 1.00 97.88 101 HIS A CA 1
ATOM 858 C C . HIS A 1 101 ? -1.140 -1.547 7.079 1.00 97.88 101 HIS A C 1
ATOM 860 O O . HIS A 1 101 ? -1.332 -2.388 6.210 1.00 97.88 101 HIS A O 1
ATOM 866 N N . ILE A 1 102 ? -0.130 -0.683 7.003 1.00 97.12 102 ILE A N 1
ATOM 867 C CA . ILE A 1 102 ? 0.739 -0.565 5.831 1.00 97.12 102 ILE A CA 1
ATOM 868 C C . ILE A 1 102 ? 2.152 -0.988 6.207 1.00 97.12 102 ILE A C 1
ATOM 870 O O . ILE A 1 102 ? 2.838 -0.314 6.977 1.00 97.12 102 ILE A O 1
ATOM 874 N N . ASN A 1 103 ? 2.614 -2.090 5.627 1.00 97.12 103 ASN A N 1
ATOM 875 C CA . ASN A 1 103 ? 4.000 -2.507 5.735 1.00 97.12 103 ASN A CA 1
ATOM 876 C C . ASN A 1 103 ? 4.858 -1.742 4.728 1.00 97.12 103 ASN A C 1
ATOM 878 O O . ASN A 1 103 ? 4.810 -2.052 3.547 1.00 97.12 103 ASN A O 1
ATOM 882 N N . LEU A 1 104 ? 5.674 -0.784 5.182 1.00 96.44 104 LEU A N 1
ATOM 883 C CA . LEU A 1 104 ? 6.571 0.017 4.338 1.00 96.44 104 LEU A CA 1
ATOM 884 C C . LEU A 1 104 ? 8.002 -0.532 4.268 1.00 96.44 104 LEU A C 1
ATOM 886 O O . LEU A 1 104 ? 8.942 0.214 3.980 1.00 96.44 104 LEU A O 1
ATOM 890 N N . LEU A 1 105 ? 8.211 -1.829 4.504 1.00 95.19 105 LEU A N 1
ATOM 891 C CA . LEU A 1 105 ? 9.549 -2.413 4.436 1.00 95.19 105 LEU A CA 1
ATOM 892 C C . LEU A 1 105 ? 10.211 -2.079 3.092 1.00 95.19 105 LEU A C 1
ATOM 894 O O . LEU A 1 105 ? 9.666 -2.361 2.027 1.00 95.19 105 LEU A O 1
ATOM 898 N N . SER A 1 106 ? 11.411 -1.489 3.148 1.00 93.25 106 SER A N 1
ATOM 899 C CA . SER A 1 106 ? 12.200 -0.988 2.004 1.00 93.25 106 SER A CA 1
ATOM 900 C C . SER A 1 106 ? 11.600 0.190 1.213 1.00 93.25 106 SER A C 1
ATOM 902 O O . SER A 1 106 ? 12.053 0.482 0.104 1.00 93.25 106 SER A O 1
ATOM 904 N N . PHE A 1 107 ? 10.595 0.877 1.755 1.00 94.38 107 PHE A N 1
ATOM 905 C CA . PHE A 1 107 ? 10.067 2.113 1.182 1.00 94.38 107 PHE A CA 1
ATOM 906 C C . PHE A 1 107 ? 11.080 3.254 1.347 1.00 94.38 107 PHE A C 1
ATOM 908 O O . PHE A 1 107 ? 11.698 3.413 2.400 1.00 94.38 107 PHE A O 1
ATOM 915 N N . SER A 1 108 ? 11.281 4.044 0.294 1.00 92.38 108 SER A N 1
ATOM 916 C CA . SER A 1 108 ? 12.292 5.105 0.241 1.00 92.38 108 SER A CA 1
ATOM 917 C C . SER A 1 108 ? 11.715 6.394 -0.338 1.00 92.38 108 SER A C 1
ATOM 919 O O . SER A 1 108 ? 10.606 6.407 -0.866 1.00 92.38 108 SER A O 1
ATOM 921 N N . VAL A 1 109 ? 12.487 7.481 -0.289 1.00 91.25 109 VAL A N 1
ATOM 922 C CA . VAL A 1 109 ? 12.113 8.762 -0.915 1.00 91.25 109 VAL A CA 1
ATOM 923 C C . VAL A 1 109 ? 11.834 8.581 -2.414 1.00 91.25 109 VAL A C 1
ATOM 925 O O . VAL A 1 109 ? 10.787 8.996 -2.896 1.00 91.25 109 VAL A O 1
ATOM 928 N N . SER A 1 110 ? 12.689 7.847 -3.133 1.00 91.38 110 SER A N 1
ATOM 929 C CA . SER A 1 110 ? 12.466 7.548 -4.556 1.00 91.38 110 SER A CA 1
ATOM 930 C C . SER A 1 110 ? 11.223 6.687 -4.805 1.00 91.38 110 SER A C 1
ATOM 932 O O . SER A 1 110 ? 10.629 6.758 -5.880 1.00 91.38 110 SER A O 1
ATOM 934 N N . ALA A 1 111 ? 10.814 5.860 -3.834 1.00 91.94 111 ALA A N 1
ATOM 935 C CA . ALA A 1 111 ? 9.552 5.132 -3.930 1.00 91.94 111 ALA A CA 1
ATOM 936 C C . ALA A 1 111 ? 8.357 6.092 -3.842 1.00 91.94 111 ALA A C 1
ATOM 938 O O . ALA A 1 111 ? 7.445 5.978 -4.654 1.00 91.94 111 ALA A O 1
ATOM 939 N N . VAL A 1 112 ? 8.387 7.070 -2.929 1.00 91.25 112 VAL A N 1
ATOM 940 C CA . VAL A 1 112 ? 7.352 8.117 -2.852 1.00 91.25 112 VAL A CA 1
ATOM 941 C C . VAL A 1 112 ? 7.254 8.877 -4.161 1.00 91.25 112 VAL A C 1
ATOM 943 O O . VAL A 1 112 ? 6.153 9.050 -4.654 1.00 91.25 112 VAL A O 1
ATOM 946 N N . GLU A 1 113 ? 8.374 9.284 -4.758 1.00 91.25 113 GLU A N 1
ATOM 947 C CA . GLU A 1 113 ? 8.368 9.967 -6.060 1.00 91.25 113 GLU A CA 1
ATOM 948 C C . GLU A 1 113 ? 7.741 9.096 -7.154 1.00 91.25 113 GLU A C 1
ATOM 950 O O . GLU A 1 113 ? 6.858 9.547 -7.882 1.00 91.25 113 GLU A O 1
ATOM 955 N N . LYS A 1 114 ? 8.152 7.821 -7.238 1.00 90.81 114 LYS A N 1
ATOM 956 C CA . LYS A 1 114 ? 7.626 6.865 -8.225 1.00 90.81 114 LYS A CA 1
ATOM 957 C C . LYS A 1 114 ? 6.115 6.653 -8.080 1.00 90.81 114 LYS A C 1
ATOM 959 O O . LYS A 1 114 ? 5.413 6.519 -9.084 1.00 90.81 114 LYS A O 1
ATOM 964 N N . TYR A 1 115 ? 5.632 6.582 -6.844 1.00 92.56 115 TYR A N 1
ATOM 965 C CA . TYR A 1 115 ? 4.242 6.269 -6.517 1.00 92.56 115 TYR A CA 1
ATOM 966 C C . TYR A 1 115 ? 3.440 7.511 -6.103 1.00 92.56 115 TYR A C 1
ATOM 968 O O . TYR A 1 115 ? 2.317 7.387 -5.630 1.00 92.56 115 TYR A O 1
ATOM 976 N N . TYR A 1 116 ? 3.961 8.721 -6.312 1.00 91.44 116 TYR A N 1
ATOM 977 C CA . TYR A 1 116 ? 3.257 9.942 -5.922 1.00 91.44 116 TYR A CA 1
ATOM 978 C C . TYR A 1 116 ? 1.917 10.059 -6.651 1.00 91.44 116 TYR A C 1
ATOM 980 O O . TYR A 1 116 ? 0.911 10.384 -6.033 1.00 91.44 116 TYR A O 1
ATOM 988 N N . VAL A 1 117 ? 1.898 9.700 -7.941 1.00 91.88 117 VAL A N 1
ATOM 989 C CA . VAL A 1 117 ? 0.690 9.717 -8.778 1.00 91.88 117 VAL A CA 1
ATOM 990 C C . VAL A 1 117 ? -0.410 8.845 -8.178 1.00 91.88 117 VAL A C 1
ATOM 992 O O . VAL A 1 117 ? -1.511 9.335 -7.983 1.00 91.88 117 VAL A O 1
ATOM 995 N N . ILE A 1 118 ? -0.124 7.590 -7.809 1.00 93.44 118 ILE A N 1
ATOM 996 C CA . ILE A 1 118 ? -1.165 6.697 -7.272 1.00 93.44 118 ILE A CA 1
ATOM 997 C C . ILE A 1 118 ? -1.687 7.181 -5.910 1.00 93.44 118 ILE A C 1
ATOM 999 O O . ILE A 1 118 ? -2.885 7.111 -5.651 1.00 93.44 118 ILE A O 1
ATOM 1003 N N . ILE A 1 119 ? -0.802 7.726 -5.064 1.00 91.75 119 ILE A N 1
ATOM 1004 C CA . ILE A 1 119 ? -1.172 8.292 -3.758 1.00 91.75 119 ILE A CA 1
ATOM 1005 C C . ILE A 1 119 ? -2.063 9.525 -3.948 1.00 91.75 119 ILE A C 1
ATOM 1007 O O . ILE A 1 119 ? -3.090 9.653 -3.283 1.00 91.75 119 ILE A O 1
ATOM 1011 N N . GLN A 1 120 ? -1.685 10.417 -4.867 1.00 91.44 120 GLN A N 1
ATOM 1012 C CA . GLN A 1 120 ? -2.438 11.626 -5.183 1.00 91.44 120 GLN A CA 1
ATOM 1013 C C . GLN A 1 120 ? -3.809 11.289 -5.777 1.00 91.44 120 GLN A C 1
ATOM 1015 O O . GLN A 1 120 ? -4.809 11.796 -5.282 1.00 91.44 120 GLN A O 1
ATOM 1020 N N . THR A 1 121 ? -3.874 10.411 -6.780 1.00 91.88 121 THR A N 1
ATOM 1021 C CA . THR A 1 121 ? -5.137 10.037 -7.433 1.00 91.88 121 THR A CA 1
ATOM 1022 C C . THR A 1 121 ? -6.106 9.386 -6.450 1.00 91.88 121 THR A C 1
ATOM 1024 O O . THR A 1 121 ? -7.286 9.732 -6.432 1.00 91.88 121 THR A O 1
ATOM 1027 N N . PHE A 1 122 ? -5.620 8.490 -5.582 1.00 91.19 122 PHE A N 1
ATOM 1028 C CA . PHE A 1 122 ? -6.462 7.912 -4.534 1.00 91.19 122 PHE A CA 1
ATOM 1029 C C . PHE A 1 122 ? -6.985 8.989 -3.575 1.00 91.19 122 PHE A C 1
ATOM 1031 O O . PHE A 1 122 ? -8.168 9.010 -3.246 1.00 91.19 122 PHE A O 1
ATOM 1038 N N . TYR A 1 123 ? -6.127 9.921 -3.161 1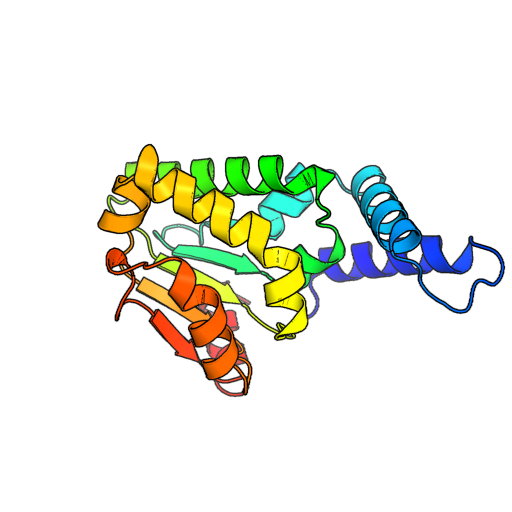.00 88.81 123 TYR A N 1
ATOM 1039 C CA . TYR A 1 123 ? -6.531 11.007 -2.277 1.00 88.81 123 TYR A CA 1
ATOM 1040 C C . TYR A 1 123 ? -7.572 11.951 -2.907 1.00 88.81 123 TYR A C 1
ATOM 1042 O O . TYR A 1 123 ? -8.556 12.309 -2.259 1.00 88.81 123 TYR A O 1
ATOM 1050 N N . GLU A 1 124 ? -7.392 12.333 -4.170 1.00 88.62 124 GLU A N 1
ATOM 1051 C CA . GLU A 1 124 ? -8.344 13.173 -4.904 1.00 88.62 124 GLU A CA 1
ATOM 1052 C C . GLU A 1 124 ? -9.712 12.494 -5.021 1.00 88.62 124 GLU A C 1
ATOM 1054 O O . GLU A 1 124 ? -10.736 13.125 -4.756 1.00 88.62 124 GLU A O 1
ATOM 1059 N N . MET A 1 125 ? -9.728 11.191 -5.310 1.00 88.06 125 MET A N 1
ATOM 1060 C CA . MET A 1 125 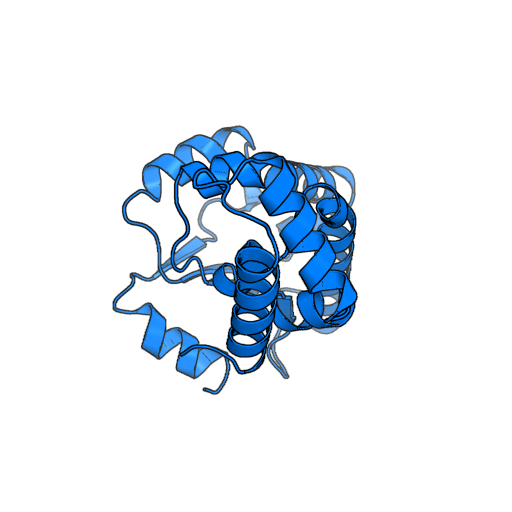? -10.948 10.386 -5.335 1.00 88.06 125 MET A CA 1
ATOM 1061 C C . MET A 1 125 ? -11.653 10.370 -3.966 1.00 88.06 125 MET A C 1
ATOM 1063 O O . MET A 1 125 ? -12.868 10.578 -3.903 1.00 88.06 125 MET A O 1
ATOM 1067 N N . CYS A 1 126 ? -10.909 10.194 -2.868 1.00 86.06 126 CYS A N 1
ATOM 1068 C CA . CYS A 1 126 ? -11.456 10.279 -1.509 1.00 86.06 126 CYS A CA 1
ATOM 1069 C C . CYS A 1 126 ? -12.098 11.645 -1.226 1.00 86.06 126 CYS A C 1
ATOM 1071 O O . CYS A 1 126 ? -13.181 11.714 -0.652 1.00 86.06 126 CYS A O 1
ATOM 1073 N N . ASN A 1 127 ? -11.460 12.739 -1.645 1.00 81.50 127 ASN A N 1
ATOM 1074 C CA . ASN A 1 127 ? -11.978 14.088 -1.411 1.00 81.50 127 ASN A CA 1
ATOM 1075 C C . ASN A 1 127 ? -13.208 14.431 -2.258 1.00 81.50 127 ASN A C 1
ATOM 1077 O O . ASN A 1 127 ? -14.087 15.151 -1.788 1.00 81.50 127 ASN A O 1
ATOM 1081 N N . GLN A 1 128 ? -13.254 13.976 -3.510 1.00 80.62 128 GLN A N 1
ATOM 1082 C CA . 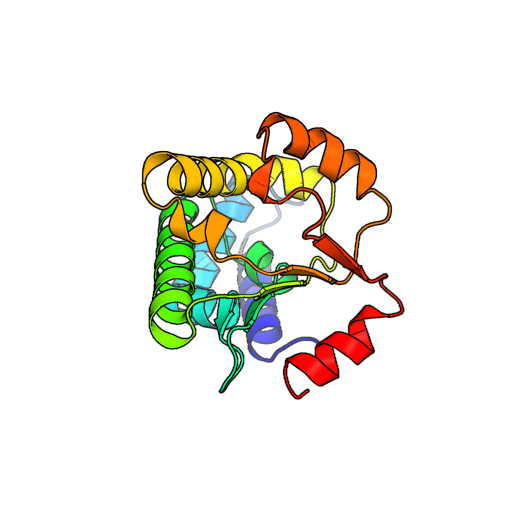GLN A 1 128 ? -14.276 14.403 -4.471 1.00 80.62 128 GLN A CA 1
ATOM 1083 C C . GLN A 1 128 ? -15.524 13.520 -4.461 1.00 80.62 128 GLN A C 1
ATOM 1085 O O . GLN A 1 128 ? -16.625 14.016 -4.699 1.00 80.62 128 GLN A O 1
ATOM 1090 N N . HIS A 1 129 ? -15.363 12.222 -4.205 1.00 74.69 129 HIS A N 1
ATOM 1091 C CA . HIS A 1 129 ? -16.421 11.239 -4.441 1.00 74.69 129 HIS A CA 1
ATOM 1092 C C . HIS A 1 129 ? -16.714 10.363 -3.223 1.00 74.69 129 HIS A C 1
ATOM 1094 O O . HIS A 1 129 ? -17.846 9.926 -3.047 1.00 74.69 129 HIS A O 1
ATOM 1100 N N . GLU A 1 130 ? -15.721 10.143 -2.360 1.00 76.50 130 GLU A N 1
ATOM 1101 C CA . GLU A 1 130 ? -15.776 9.126 -1.308 1.00 76.50 130 GLU A CA 1
ATOM 1102 C C . GLU A 1 130 ? -15.316 9.676 0.047 1.00 76.50 130 GLU A C 1
ATOM 1104 O O . GLU A 1 130 ? -14.456 9.098 0.711 1.00 76.50 130 GLU A O 1
ATOM 1109 N N . ASN A 1 131 ? -15.906 10.790 0.500 1.00 78.94 131 ASN A N 1
ATOM 1110 C CA . ASN A 1 131 ? -15.546 11.403 1.792 1.00 78.94 131 ASN A CA 1
ATOM 1111 C C . ASN A 1 131 ? -15.671 10.398 2.959 1.00 78.94 131 ASN A C 1
ATOM 1113 O O . ASN A 1 131 ? -14.924 10.465 3.935 1.00 78.94 131 ASN A O 1
ATOM 1117 N N . MET A 1 132 ? -16.545 9.392 2.814 1.00 87.00 132 MET A N 1
ATOM 1118 C CA . MET A 1 132 ? -16.669 8.300 3.779 1.00 87.00 132 MET A CA 1
ATOM 1119 C C . MET A 1 132 ? -15.342 7.570 4.048 1.00 87.00 132 MET A C 1
ATOM 1121 O O . MET A 1 132 ? -15.123 7.119 5.166 1.00 87.00 132 MET A O 1
ATOM 1125 N N . PHE A 1 133 ? -14.424 7.501 3.077 1.00 90.81 133 PHE A N 1
ATOM 1126 C CA . PHE A 1 133 ? -13.107 6.890 3.280 1.00 90.81 133 PHE A CA 1
ATOM 1127 C C . PHE A 1 133 ? -12.287 7.699 4.292 1.00 90.81 133 PHE A C 1
ATOM 1129 O O . PHE A 1 133 ? -11.630 7.140 5.159 1.00 90.81 133 PHE A O 1
ATOM 1136 N N . LEU A 1 134 ? -12.363 9.028 4.264 1.00 88.19 134 LEU A N 1
ATOM 1137 C CA . LEU A 1 134 ? -11.611 9.871 5.197 1.00 88.19 134 LEU A CA 1
ATOM 1138 C C . LEU A 1 134 ? -12.287 9.970 6.568 1.00 88.19 134 LEU A C 1
ATOM 1140 O O . LEU A 1 134 ? -11.598 10.010 7.596 1.00 88.19 134 LEU A O 1
ATOM 1144 N N . THR A 1 135 ? -13.622 10.015 6.598 1.00 89.50 135 THR A N 1
ATOM 1145 C CA . THR A 1 135 ? -14.383 10.152 7.846 1.00 89.50 135 THR A CA 1
ATOM 1146 C C . THR A 1 135 ? -14.402 8.861 8.657 1.00 89.50 135 THR A C 1
ATOM 1148 O O . THR A 1 135 ? -14.247 8.933 9.874 1.00 89.50 135 THR A O 1
ATOM 1151 N N . GLN A 1 136 ? -14.503 7.700 8.000 1.00 93.81 136 GLN A N 1
ATOM 1152 C CA . GLN A 1 136 ? -14.594 6.389 8.656 1.00 93.81 136 GLN A CA 1
ATOM 1153 C C . GLN A 1 136 ? -13.248 5.701 8.892 1.00 93.81 136 GLN A C 1
ATOM 1155 O O . GLN A 1 136 ? -13.190 4.639 9.512 1.00 93.81 136 GLN A O 1
ATOM 1160 N N . LEU A 1 137 ? -12.152 6.312 8.442 1.00 94.00 137 LEU A N 1
ATOM 1161 C CA . LEU A 1 137 ? -10.808 5.885 8.803 1.00 94.00 137 LEU A CA 1
ATOM 1162 C C . LEU A 1 137 ? -10.539 6.194 10.280 1.00 94.00 137 LEU A C 1
ATOM 1164 O O . LEU A 1 137 ? -10.432 7.366 10.659 1.00 94.00 137 LEU A O 1
ATOM 1168 N N . SER A 1 138 ? -10.371 5.157 11.096 1.00 95.06 138 SER A N 1
ATOM 1169 C CA . SER A 1 138 ? -10.067 5.283 12.524 1.00 95.06 138 SER A CA 1
ATOM 1170 C C . SER A 1 138 ? -8.572 5.487 12.775 1.00 95.06 138 SER A C 1
ATOM 1172 O O . SER A 1 138 ? -8.191 6.424 13.476 1.00 95.06 138 SER A O 1
ATOM 1174 N N . CYS A 1 139 ? -7.719 4.657 12.168 1.00 95.56 139 CYS A N 1
ATOM 1175 C CA . CYS A 1 139 ? -6.272 4.691 12.382 1.00 95.56 139 CYS A CA 1
ATOM 1176 C C . CYS A 1 139 ? -5.484 4.224 11.147 1.00 95.56 139 CYS A C 1
ATOM 1178 O O . CYS A 1 139 ? -5.978 3.444 10.332 1.00 95.56 139 CYS A O 1
ATOM 1180 N N . ILE A 1 140 ? -4.244 4.702 11.016 1.00 95.62 140 ILE A N 1
ATOM 1181 C CA . ILE A 1 140 ? -3.248 4.206 10.064 1.00 95.62 140 ILE A CA 1
ATOM 1182 C C . ILE A 1 140 ? -2.028 3.711 10.843 1.00 95.62 140 ILE A C 1
ATOM 1184 O O . ILE A 1 140 ? -1.267 4.497 11.400 1.00 95.62 140 ILE A O 1
ATOM 1188 N N . HIS A 1 141 ? -1.786 2.413 10.804 1.00 97.19 141 HIS A N 1
ATOM 1189 C CA . HIS A 1 141 ? -0.609 1.751 11.337 1.00 97.19 141 HIS A CA 1
ATOM 1190 C C . HIS A 1 141 ? 0.458 1.633 10.246 1.00 97.19 141 HIS A C 1
ATOM 1192 O O . HIS A 1 141 ? 0.267 0.946 9.244 1.00 97.19 141 HIS A O 1
ATOM 1198 N N . ILE A 1 142 ? 1.593 2.305 10.429 1.00 96.44 142 ILE A N 1
ATOM 1199 C CA . ILE A 1 142 ? 2.727 2.275 9.503 1.00 96.44 142 ILE A CA 1
ATOM 1200 C C . ILE A 1 142 ? 3.841 1.420 10.099 1.00 96.44 142 ILE A C 1
ATOM 1202 O O . ILE A 1 142 ? 4.490 1.813 11.068 1.00 96.44 142 ILE A O 1
ATOM 1206 N N . TYR A 1 143 ? 4.089 0.265 9.491 1.00 97.50 143 TYR A N 1
ATOM 1207 C CA . TYR A 1 143 ? 5.155 -0.654 9.879 1.00 97.50 143 TYR A CA 1
ATOM 1208 C C . TYR A 1 143 ? 6.406 -0.437 9.039 1.00 97.50 143 TYR A C 1
ATOM 1210 O O . TYR A 1 143 ? 6.346 0.028 7.899 1.00 97.50 143 TYR A O 1
ATOM 1218 N N . ASN A 1 144 ? 7.546 -0.835 9.594 1.00 96.75 144 ASN A N 1
ATOM 1219 C CA . ASN A 1 144 ? 8.872 -0.694 9.011 1.00 96.75 144 ASN A CA 1
ATOM 1220 C C . ASN A 1 144 ? 9.126 0.750 8.563 1.00 96.75 144 ASN A C 1
ATOM 1222 O O . ASN A 1 144 ? 9.570 1.002 7.441 1.00 96.75 144 ASN A O 1
ATOM 1226 N N . THR A 1 145 ? 8.813 1.698 9.453 1.00 94.81 145 THR A N 1
ATOM 1227 C CA . THR A 1 145 ? 8.893 3.130 9.167 1.00 94.81 145 THR A CA 1
ATOM 1228 C C . THR A 1 145 ? 10.312 3.498 8.716 1.00 94.81 145 THR A C 1
ATOM 1230 O O . THR A 1 145 ? 11.270 3.273 9.461 1.00 94.81 145 THR A O 1
ATOM 1233 N N . PRO A 1 146 ? 10.492 4.071 7.512 1.00 91.75 146 PRO A N 1
ATOM 1234 C CA . PRO A 1 146 ? 11.816 4.454 7.042 1.00 91.75 146 PRO A CA 1
ATOM 1235 C C . PRO A 1 146 ? 12.370 5.610 7.880 1.00 91.75 146 PRO A C 1
ATOM 1237 O O . PRO A 1 146 ? 11.642 6.538 8.223 1.00 91.75 146 PRO A O 1
ATOM 1240 N N . MET A 1 147 ? 13.684 5.627 8.132 1.00 89.69 147 MET A N 1
ATOM 1241 C CA . MET A 1 147 ? 14.347 6.724 8.870 1.00 89.69 147 MET A CA 1
ATOM 1242 C C . MET A 1 147 ? 14.041 8.113 8.274 1.00 89.69 147 MET A C 1
ATOM 1244 O O . MET A 1 147 ? 13.914 9.109 8.983 1.00 89.69 147 MET A O 1
ATOM 1248 N N . MET A 1 148 ? 13.843 8.168 6.954 1.00 89.62 148 MET A N 1
ATOM 1249 C CA . MET A 1 148 ? 13.517 9.383 6.202 1.00 89.62 148 MET A CA 1
ATOM 1250 C C . MET A 1 148 ? 12.017 9.725 6.193 1.00 89.62 148 MET A C 1
ATOM 1252 O O . MET A 1 148 ? 11.570 10.496 5.345 1.00 89.62 148 MET A O 1
ATOM 1256 N N . ILE A 1 149 ? 11.212 9.182 7.115 1.00 88.69 149 ILE A N 1
ATOM 1257 C CA . ILE A 1 149 ? 9.757 9.403 7.149 1.00 88.69 149 ILE A CA 1
ATOM 1258 C C . ILE A 1 149 ? 9.374 10.886 7.227 1.00 88.69 149 ILE A C 1
ATOM 1260 O O . ILE A 1 149 ? 8.348 11.281 6.687 1.00 88.69 149 ILE A O 1
ATOM 1264 N N . HIS A 1 150 ? 10.200 11.731 7.845 1.00 89.25 150 HIS A N 1
ATOM 1265 C CA . HIS A 1 150 ? 9.967 13.175 7.902 1.00 89.25 150 HIS A CA 1
ATOM 1266 C C . HIS A 1 150 ? 10.028 13.829 6.509 1.00 89.25 150 HIS A C 1
ATOM 1268 O O . HIS A 1 150 ? 9.173 14.653 6.190 1.00 89.25 150 HIS A O 1
ATOM 1274 N N . VAL A 1 151 ? 10.964 13.409 5.647 1.00 89.56 151 VAL A N 1
ATOM 1275 C CA . VAL A 1 151 ? 11.036 13.861 4.246 1.00 89.56 151 VAL A CA 1
ATOM 1276 C C . VAL A 1 151 ? 9.821 13.372 3.471 1.00 89.56 151 VAL A C 1
ATOM 1278 O O . VAL A 1 151 ? 9.181 14.152 2.775 1.00 89.56 151 VAL A O 1
ATOM 1281 N N . ILE A 1 152 ? 9.449 12.102 3.648 1.00 87.50 152 ILE A N 1
ATOM 1282 C CA . ILE A 1 152 ? 8.259 11.520 3.013 1.00 87.50 152 ILE A CA 1
ATOM 1283 C C . ILE A 1 152 ? 6.995 12.298 3.409 1.00 87.50 152 ILE A C 1
ATOM 1285 O O . ILE A 1 152 ? 6.209 12.680 2.547 1.00 87.50 152 ILE A O 1
ATOM 1289 N N . LYS A 1 153 ? 6.829 12.610 4.701 1.00 87.50 153 LYS A N 1
ATOM 1290 C CA . LYS A 1 153 ? 5.727 13.443 5.205 1.00 87.50 153 LYS A CA 1
ATOM 1291 C C . LYS A 1 153 ? 5.726 14.833 4.570 1.00 87.50 153 LYS A C 1
ATOM 1293 O O . LYS A 1 153 ? 4.662 15.313 4.197 1.00 87.50 153 LYS A O 1
ATOM 1298 N N . ALA A 1 154 ? 6.889 15.466 4.417 1.00 88.00 154 ALA A N 1
ATOM 1299 C CA . ALA A 1 154 ? 7.004 16.774 3.771 1.00 88.00 154 ALA A CA 1
ATOM 1300 C C . ALA A 1 154 ? 6.678 16.731 2.267 1.00 88.00 154 ALA A C 1
ATOM 1302 O O . ALA A 1 154 ? 6.144 17.693 1.725 1.00 88.00 154 ALA A O 1
ATOM 1303 N N . MET A 1 155 ? 6.960 15.622 1.580 1.00 87.31 155 MET A N 1
ATOM 1304 C CA . MET A 1 155 ? 6.550 15.444 0.184 1.00 87.31 155 MET A CA 1
ATOM 1305 C C . MET A 1 155 ? 5.034 15.281 0.058 1.00 87.31 155 MET A C 1
ATOM 1307 O O . MET A 1 155 ? 4.425 15.868 -0.834 1.00 87.31 155 MET A O 1
ATOM 1311 N N . LEU A 1 156 ? 4.430 14.509 0.964 1.00 85.62 156 LEU A N 1
ATOM 1312 C CA . LEU A 1 156 ? 2.994 14.226 0.968 1.00 85.62 156 LEU A CA 1
ATOM 1313 C C . LEU A 1 156 ? 2.148 15.358 1.567 1.00 85.62 156 LEU A C 1
ATOM 1315 O O . LEU A 1 156 ? 0.948 15.410 1.317 1.00 85.62 156 LEU A O 1
ATOM 1319 N N . SER A 1 157 ? 2.741 16.293 2.317 1.00 83.38 157 SER A N 1
ATOM 1320 C CA . SER A 1 157 ? 2.009 17.419 2.918 1.00 83.38 157 SER A CA 1
ATOM 1321 C C . SER A 1 157 ? 1.348 18.326 1.880 1.00 83.38 157 SER A C 1
ATOM 1323 O O . SER A 1 157 ? 0.336 18.949 2.187 1.00 83.38 157 SER A O 1
ATOM 1325 N N . LYS A 1 158 ? 1.853 18.335 0.638 1.00 79.06 158 LYS A N 1
ATOM 1326 C CA . LYS A 1 158 ? 1.250 19.036 -0.509 1.00 79.06 158 LYS A CA 1
ATOM 1327 C C . LYS A 1 158 ? -0.180 18.588 -0.812 1.00 79.06 158 LYS A C 1
ATOM 1329 O O . LYS A 1 158 ? -0.926 19.336 -1.431 1.00 79.06 158 LYS A O 1
ATOM 1334 N N . LEU A 1 159 ? -0.561 17.390 -0.370 1.00 79.62 159 LEU A N 1
ATOM 1335 C CA . LEU A 1 159 ? -1.914 16.871 -0.518 1.00 79.62 159 LEU A CA 1
ATOM 1336 C C . LEU A 1 159 ? -2.892 17.495 0.504 1.00 79.62 159 LEU A C 1
ATOM 1338 O O . LEU A 1 159 ? -4.087 17.273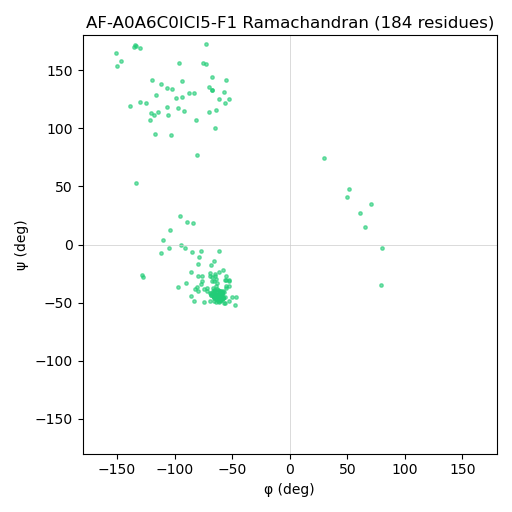 0.397 1.00 79.62 159 LEU A O 1
ATOM 1342 N N . ASN A 1 160 ? -2.444 18.316 1.468 1.00 69.50 160 ASN A N 1
ATOM 1343 C CA . ASN A 1 160 ? -3.305 19.013 2.444 1.00 69.50 160 ASN A CA 1
ATOM 1344 C C . ASN A 1 160 ? -4.324 18.095 3.148 1.00 69.50 160 ASN A C 1
ATOM 1346 O O . ASN A 1 160 ? -5.483 18.458 3.338 1.00 69.50 160 ASN A O 1
ATOM 1350 N N . ILE A 1 161 ? -3.903 16.887 3.528 1.00 68.19 161 ILE A N 1
ATOM 1351 C CA . ILE A 1 161 ?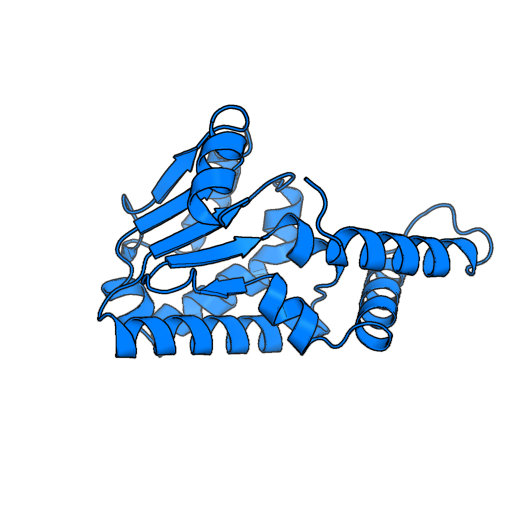 -4.810 15.897 4.116 1.00 68.19 161 ILE A CA 1
ATOM 1352 C C . ILE A 1 161 ? -5.027 16.194 5.606 1.00 68.19 161 ILE A C 1
ATOM 1354 O O . ILE A 1 161 ? -4.437 15.559 6.482 1.00 68.19 161 ILE A O 1
ATOM 1358 N N . GLU A 1 162 ? -5.854 17.190 5.920 1.00 68.19 162 GLU A N 1
ATOM 1359 C CA . GLU A 1 162 ? -6.172 17.538 7.312 1.00 68.19 162 GLU A CA 1
ATOM 1360 C C . GLU A 1 162 ? -6.901 16.399 8.040 1.00 68.19 162 GLU A C 1
ATOM 1362 O O . GLU A 1 162 ? -6.648 16.153 9.218 1.00 68.19 162 GLU A O 1
ATOM 1367 N N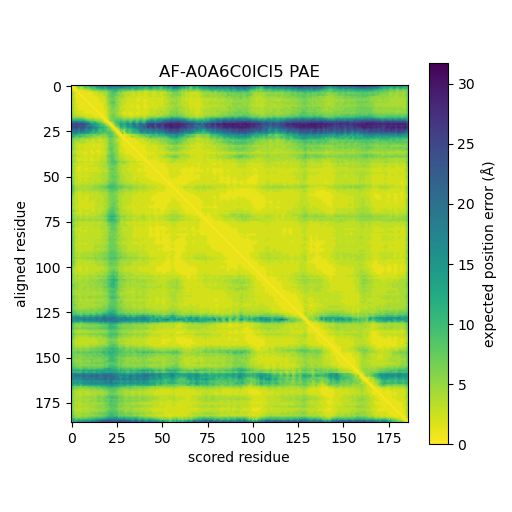 . SER A 1 163 ? -7.727 15.635 7.320 1.00 68.00 163 SER A N 1
ATOM 1368 C CA . SER A 1 163 ? -8.569 14.554 7.851 1.00 68.00 163 SER A CA 1
ATOM 1369 C C . SER A 1 163 ? -7.807 13.323 8.361 1.00 68.00 163 SER A C 1
ATOM 1371 O O . SER A 1 163 ? -8.370 12.536 9.124 1.00 68.00 163 SER A O 1
ATOM 1373 N N . ILE A 1 164 ? -6.532 13.150 7.987 1.00 71.88 164 ILE A N 1
ATOM 1374 C CA . ILE A 1 164 ? -5.673 12.055 8.481 1.00 71.88 164 ILE A CA 1
ATOM 1375 C C . ILE A 1 164 ? -4.645 12.528 9.512 1.00 71.88 164 ILE A C 1
ATOM 1377 O O . ILE A 1 164 ? -3.878 11.719 10.046 1.00 71.88 164 ILE A O 1
ATOM 1381 N N . ARG A 1 165 ? -4.589 13.836 9.798 1.00 73.69 165 ARG A N 1
ATOM 1382 C CA . ARG A 1 165 ? -3.636 14.392 10.761 1.00 73.69 165 ARG A CA 1
ATOM 1383 C C . ARG A 1 165 ? -3.900 13.775 12.137 1.00 73.69 165 ARG A C 1
ATOM 1385 O O . ARG A 1 165 ? -5.008 13.826 12.652 1.00 73.69 165 ARG A O 1
ATOM 1392 N N . GLY A 1 166 ? -2.863 13.185 12.727 1.00 81.44 166 GLY A N 1
ATOM 1393 C CA . GLY A 1 166 ? -2.947 12.542 14.043 1.00 81.44 166 GLY A CA 1
ATOM 1394 C C . GLY A 1 166 ? -3.540 11.129 14.048 1.00 81.44 166 GLY A C 1
ATOM 1395 O O . GLY A 1 166 ? -3.517 10.495 15.094 1.00 81.44 166 GLY A O 1
ATOM 1396 N N . LYS A 1 167 ? -3.998 10.596 12.904 1.00 88.75 167 LYS A N 1
ATOM 1397 C CA . LYS A 1 167 ? -4.508 9.215 12.810 1.00 88.75 167 LYS A CA 1
ATOM 1398 C C . LYS A 1 167 ? -3.414 8.167 12.582 1.00 88.75 167 LYS A C 1
ATOM 1400 O O . LYS A 1 167 ? -3.716 6.982 12.560 1.00 88.75 167 LYS A O 1
ATOM 1405 N N . ALA A 1 168 ? -2.164 8.583 12.368 1.00 91.69 168 ALA A N 1
ATOM 1406 C CA . ALA A 1 168 ? -1.073 7.683 12.004 1.00 91.69 168 ALA A CA 1
ATOM 1407 C C . ALA A 1 168 ? -0.189 7.299 13.201 1.00 91.69 168 ALA A C 1
ATOM 1409 O O . ALA A 1 168 ? 0.381 8.175 13.856 1.00 91.69 168 ALA A O 1
ATOM 1410 N N . ILE A 1 169 ? -0.014 5.996 13.412 1.00 95.00 169 ILE A N 1
ATOM 1411 C CA . ILE A 1 169 ? 0.912 5.386 14.369 1.00 95.00 169 ILE A CA 1
ATOM 1412 C C . ILE A 1 169 ? 2.076 4.777 13.583 1.00 95.00 169 ILE A C 1
ATOM 1414 O O . ILE A 1 169 ? 1.870 4.123 12.562 1.00 95.00 169 ILE A O 1
ATOM 1418 N N . PHE A 1 170 ? 3.306 5.009 14.038 1.00 95.06 170 PHE A N 1
ATOM 1419 C CA . PHE A 1 170 ? 4.525 4.595 13.343 1.00 95.06 170 PHE A CA 1
ATOM 1420 C C . PHE A 1 170 ? 5.286 3.581 14.187 1.00 95.06 170 PHE A C 1
ATOM 1422 O O . PHE A 1 170 ? 5.589 3.869 15.341 1.00 95.06 170 PHE A O 1
ATOM 1429 N N . TYR A 1 171 ? 5.633 2.446 13.586 1.00 96.81 171 TYR A N 1
ATOM 1430 C CA . TYR A 1 171 ? 6.442 1.396 14.200 1.00 96.81 171 TYR A CA 1
ATOM 1431 C C . TYR A 1 171 ? 7.804 1.312 13.522 1.00 96.81 171 TYR A C 1
ATOM 1433 O O . TYR A 1 171 ? 7.911 1.406 12.287 1.00 96.81 171 TYR A O 1
ATOM 1441 N N . THR A 1 172 ? 8.855 1.138 14.318 1.00 95.81 172 THR A N 1
ATOM 1442 C CA . THR A 1 172 ? 10.221 1.006 13.806 1.00 95.81 172 THR A CA 1
ATOM 1443 C C . THR A 1 172 ? 10.438 -0.352 13.140 1.00 95.81 172 THR A C 1
ATOM 1445 O O . THR A 1 172 ? 9.584 -1.244 13.178 1.00 95.81 172 THR A O 1
ATOM 1448 N N . LYS A 1 173 ? 11.599 -0.535 12.505 1.00 93.75 173 LYS A N 1
ATOM 1449 C CA . LYS A 1 173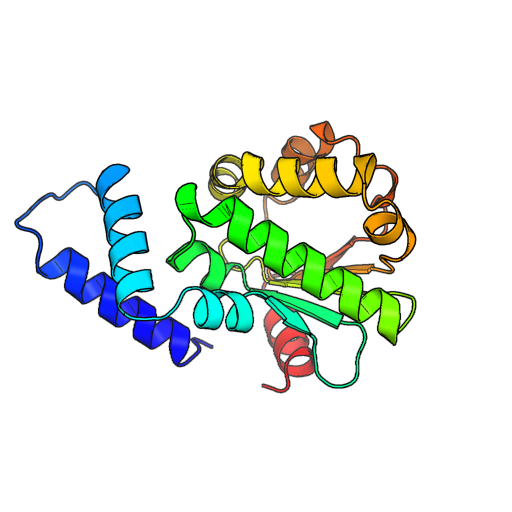 ? 11.983 -1.812 11.890 1.00 93.75 173 LYS A CA 1
ATOM 1450 C C . LYS A 1 173 ? 12.155 -2.929 12.928 1.00 93.75 173 LYS A C 1
ATOM 1452 O O . LYS A 1 173 ? 12.008 -4.098 12.589 1.00 93.75 173 LYS A O 1
ATOM 1457 N N . GLU A 1 174 ? 12.456 -2.570 14.169 1.00 95.38 174 GLU A N 1
ATOM 1458 C CA . GLU A 1 174 ? 12.656 -3.486 15.290 1.00 95.38 174 GLU A CA 1
ATOM 1459 C C . GLU A 1 174 ? 11.318 -3.949 15.882 1.00 95.38 174 GLU A C 1
ATOM 1461 O O . GLU A 1 174 ? 11.163 -5.129 16.175 1.00 95.38 174 GLU A O 1
ATOM 1466 N N . GLU A 1 175 ? 10.332 -3.054 15.994 1.00 96.00 175 GLU A N 1
ATOM 1467 C CA . GLU A 1 175 ? 8.998 -3.361 16.542 1.00 96.00 175 GLU A CA 1
ATOM 1468 C C . GLU A 1 175 ? 8.108 -4.116 15.544 1.00 96.00 175 GLU A C 1
ATOM 1470 O O . GLU A 1 175 ? 7.277 -4.951 15.905 1.00 96.00 175 GLU A O 1
ATOM 1475 N N . SER A 1 176 ? 8.269 -3.807 14.258 1.00 96.12 176 SER A N 1
ATOM 1476 C CA . SER A 1 176 ? 7.350 -4.255 13.211 1.00 96.12 176 SER A CA 1
ATOM 1477 C C . SER A 1 176 ? 7.234 -5.771 13.040 1.00 96.12 176 SER A C 1
ATOM 1479 O O . SER A 1 176 ? 6.111 -6.222 12.833 1.00 96.12 176 SER A O 1
ATOM 1481 N N . PRO A 1 177 ? 8.308 -6.584 13.101 1.00 93.94 177 PRO A N 1
ATOM 1482 C CA . PRO A 1 177 ? 8.206 -8.023 12.870 1.00 93.94 177 PRO A CA 1
ATOM 1483 C C . PRO A 1 177 ? 7.234 -8.724 13.823 1.00 93.94 177 PRO A C 1
ATOM 1485 O O . PRO A 1 177 ? 6.394 -9.497 13.368 1.00 93.94 177 PRO A O 1
ATOM 1488 N N . GLU A 1 178 ? 7.310 -8.422 15.122 1.00 94.75 178 GLU A N 1
ATOM 1489 C CA . GLU A 1 178 ? 6.439 -9.032 16.132 1.00 94.75 178 GLU A CA 1
ATOM 1490 C C . GLU A 1 178 ? 4.985 -8.571 15.969 1.00 94.75 178 GLU A C 1
ATOM 1492 O O . GLU A 1 178 ? 4.058 -9.379 16.022 1.00 94.75 178 GLU A O 1
ATOM 1497 N N . LEU A 1 179 ? 4.771 -7.275 15.729 1.00 95.81 179 LEU A N 1
ATOM 1498 C CA . LEU A 1 179 ? 3.429 -6.719 15.553 1.00 95.81 179 LEU A CA 1
ATOM 1499 C C . LEU A 1 179 ? 2.754 -7.225 14.275 1.00 95.81 179 LEU A C 1
ATOM 1501 O O . LEU A 1 179 ? 1.562 -7.520 14.288 1.00 95.81 179 LEU A O 1
ATOM 1505 N N . LEU A 1 180 ? 3.512 -7.347 13.182 1.00 94.75 180 LEU A N 1
ATOM 1506 C CA . LEU A 1 180 ? 3.011 -7.892 11.923 1.00 94.75 180 LEU A CA 1
ATOM 1507 C C . LEU A 1 180 ? 2.652 -9.371 12.071 1.00 94.75 180 LEU A C 1
ATOM 1509 O O . LEU A 1 180 ? 1.564 -9.753 11.661 1.00 94.75 180 LEU A O 1
ATOM 1513 N N . SER A 1 181 ? 3.513 -10.176 12.704 1.00 92.00 181 SER A N 1
ATOM 1514 C CA . SER A 1 181 ? 3.234 -11.589 13.012 1.00 92.00 181 SER A CA 1
ATOM 1515 C C . SER A 1 181 ? 1.900 -11.750 13.754 1.00 92.00 181 SER A C 1
ATOM 1517 O O . SER A 1 181 ? 1.023 -12.486 13.298 1.00 92.00 181 SER A O 1
ATOM 1519 N N . LYS A 1 182 ? 1.673 -10.954 14.809 1.00 93.06 182 LYS A N 1
ATOM 1520 C CA . LYS A 1 182 ? 0.402 -10.945 15.554 1.00 93.06 182 LYS A CA 1
ATOM 1521 C C . LYS A 1 182 ? -0.797 -10.506 14.709 1.00 93.06 182 LYS A C 1
ATOM 1523 O O . LYS A 1 182 ? -1.879 -11.058 14.880 1.00 93.06 182 LYS A O 1
ATOM 1528 N N . LEU A 1 183 ? -0.621 -9.519 13.829 1.00 92.31 183 LEU A N 1
ATOM 1529 C CA . LEU A 1 183 ? -1.696 -8.975 12.994 1.00 92.31 183 LEU A CA 1
ATOM 1530 C C . LEU A 1 183 ? -2.165 -9.971 11.928 1.00 92.31 183 LEU A C 1
ATOM 1532 O O . LEU A 1 183 ? -3.366 -10.165 11.759 1.00 92.31 183 LEU A O 1
ATOM 1536 N N . VAL A 1 184 ? -1.226 -10.565 11.186 1.00 86.75 184 VAL A N 1
ATOM 1537 C CA . VAL A 1 184 ? -1.544 -11.419 10.029 1.00 86.75 184 VAL A CA 1
ATOM 1538 C C . VAL A 1 184 ? -1.622 -12.910 10.375 1.00 86.75 184 VAL A C 1
ATOM 1540 O O . VAL A 1 184 ? -1.925 -13.721 9.504 1.00 86.75 184 VAL A O 1
ATOM 1543 N N . GLY A 1 185 ? -1.392 -13.276 11.640 1.00 73.31 185 GLY A N 1
ATOM 1544 C CA . GLY A 1 185 ? -1.456 -14.662 12.108 1.00 73.31 185 GLY A CA 1
ATOM 1545 C C . GLY A 1 185 ? -0.311 -15.534 11.585 1.00 73.31 185 GLY A C 1
ATOM 1546 O O . GLY A 1 185 ? -0.536 -16.710 11.298 1.00 73.31 185 GLY A O 1
ATOM 1547 N N . LEU A 1 186 ? 0.883 -14.947 11.435 1.00 52.47 186 LEU A N 1
ATOM 1548 C CA . LEU A 1 186 ? 2.124 -15.632 11.041 1.00 52.47 186 LEU A CA 1
ATOM 1549 C C . LEU A 1 186 ? 3.007 -15.936 12.244 1.00 52.47 186 LEU A C 1
ATOM 1551 O O . LEU A 1 186 ? 3.112 -15.045 13.113 1.00 52.47 186 LEU A O 1
#

Radius of gyration: 17.0 Å; Cα contacts (8 Å, |Δi|>4): 201; chains: 1; bounding box: 44×37×40 Å

Sequence (186 aa):
MITPLEEEITKIKIEFYTSQPKKMFIKKAQKEECSEYVIQKISLEQLLQNTMYVIKNTNYIFIDYPLFKQYISVTYYDKFIQHMSQTIRNVIMEYGTYEMHINLLSFSVSAVEKYYVIIQTFYEMCNQHENMFLTQLSCIHIYNTPMMIHVIKAMLSKLNIESIRGKAIFYTKEESPELLSKLVGL

Mean predicted aligned error: 5.15 Å

Organism: NCBI:txid1070528

Foldseek 3Di:
DQDPLNVVLVVQLVVLVVPDPDDPDCDPVSLLVSLVSSCVVPPPVNLLCVQWHDAPPDLEIEGEPSSCSSRDDPVCLVVNLVSVVVRNVVSCVVPVAHEYEYECAVPDPVNCVRCVVSVLVSLVCCVPPNVSSLQRHQAYEYEQQDPCNVVSCVVCCVSVSPSCVPRYDYDHNVRRVVVVCVRNVD

Secondary structure (DSSP, 8-state):
---HHHHHHHHHHHHHHHSS---SS--HHHHHHHHHHHHHHS-HHHHHHHHEEEPTTSSEEEEEHHHHHHH--GGGHHHHHHHHHHHHHHHHHHHS-EEEEEE-TT--HHHHHHHHHHHHHHHHHHHHT-HHHHHSEEEEEEES--TTHHHHHHHHGGG--GGGTT-EEE--TTTHHHHHHHHHT-

Nearest PDB structures (foldseek):
  5mug-assembly1_A  TM=6.275E-01  e=3.255E-03  Homo sapiens
  6zpd-assembly1_A  TM=5.414E-01  e=6.903E-03  Homo sapiens
  1r5l-assembly1_A  TM=6.236E-01  e=2.374E-02  Homo sapiens
  1oiz-assembly2_B  TM=5.150E-01  e=1.005E-02  Homo sapiens
  3w67-assembly1_B  TM=5.642E-01  e=5.312E-02  Mus musculus